Protein AF-A0A3D1TXT6-F1 (afdb_monomer_lite)

Structure (mmCIF, N/CA/C/O backbone):
data_AF-A0A3D1TXT6-F1
#
_entry.id   AF-A0A3D1TXT6-F1
#
loop_
_atom_site.group_PDB
_atom_site.id
_atom_site.type_symbol
_atom_site.label_atom_id
_atom_site.label_alt_id
_atom_site.label_comp_id
_atom_site.label_asym_id
_atom_site.label_entity_id
_atom_site.label_seq_id
_atom_site.pdbx_PDB_ins_code
_atom_site.Cartn_x
_atom_site.Cartn_y
_atom_site.Cartn_z
_atom_site.occupancy
_atom_site.B_iso_or_equiv
_atom_site.auth_seq_id
_atom_site.auth_comp_id
_atom_site.auth_asym_id
_atom_site.auth_atom_id
_atom_site.pdbx_PDB_model_num
ATOM 1 N N . MET A 1 1 ? 30.109 16.547 0.696 1.00 35.62 1 MET A N 1
ATOM 2 C CA . MET A 1 1 ? 30.818 15.419 1.336 1.00 35.62 1 MET A CA 1
ATOM 3 C C . MET A 1 1 ? 31.309 15.893 2.695 1.00 35.62 1 MET A C 1
ATOM 5 O O . MET A 1 1 ? 32.282 16.629 2.757 1.00 35.62 1 MET A O 1
ATOM 9 N N . ILE A 1 2 ? 30.553 15.603 3.755 1.00 31.86 2 ILE A N 1
ATOM 10 C CA . ILE A 1 2 ? 30.860 16.039 5.123 1.00 31.86 2 ILE A CA 1
ATOM 11 C C . ILE A 1 2 ? 30.868 14.785 5.992 1.00 31.86 2 ILE A C 1
ATOM 13 O O . ILE A 1 2 ? 29.854 14.112 6.141 1.00 31.86 2 ILE A O 1
ATOM 17 N N . THR A 1 3 ? 32.049 14.455 6.498 1.00 27.52 3 THR A N 1
ATOM 18 C CA . THR A 1 3 ? 32.336 13.345 7.405 1.00 27.52 3 THR A CA 1
ATOM 19 C C . THR A 1 3 ? 32.230 13.837 8.846 1.00 27.52 3 THR A C 1
ATOM 21 O O . THR A 1 3 ? 32.890 14.816 9.193 1.00 27.52 3 THR A O 1
ATOM 24 N N . PHE A 1 4 ? 31.462 13.153 9.695 1.00 27.84 4 PHE A N 1
ATOM 25 C CA . PHE A 1 4 ? 31.474 13.370 11.144 1.00 27.84 4 PHE A CA 1
ATOM 26 C C . PHE A 1 4 ? 32.056 12.142 11.853 1.00 27.84 4 PHE A C 1
ATOM 28 O O . PHE A 1 4 ? 31.509 11.046 11.759 1.00 27.84 4 PHE A O 1
ATOM 35 N N . SER A 1 5 ? 33.166 12.351 12.565 1.00 30.80 5 SER A N 1
ATOM 36 C CA . SER A 1 5 ? 33.723 11.417 13.552 1.00 30.80 5 SER A CA 1
ATOM 37 C C . SER A 1 5 ? 33.134 11.687 14.946 1.00 30.80 5 SER A C 1
ATOM 39 O O . SER A 1 5 ? 32.857 12.847 15.263 1.00 30.80 5 SER A O 1
ATOM 41 N N . PRO A 1 6 ? 32.996 10.665 15.813 1.00 41.34 6 PRO A N 1
ATOM 42 C CA . PRO A 1 6 ? 32.461 10.809 17.162 1.00 41.34 6 PRO A CA 1
ATOM 43 C C . PRO A 1 6 ? 33.582 10.900 18.208 1.00 41.34 6 PRO A C 1
ATOM 45 O O . PRO A 1 6 ? 34.494 10.085 18.189 1.00 41.34 6 PRO A O 1
ATOM 48 N N . HIS A 1 7 ? 33.486 11.836 19.157 1.00 28.27 7 HIS A N 1
ATOM 49 C CA . HIS A 1 7 ? 33.980 11.687 20.536 1.00 28.27 7 HIS A CA 1
ATOM 50 C C . HIS A 1 7 ? 33.655 12.935 21.364 1.00 28.27 7 HIS A C 1
ATOM 52 O O . HIS A 1 7 ? 34.174 14.015 21.095 1.00 28.27 7 HIS A O 1
ATOM 58 N N . SER A 1 8 ? 32.863 12.773 22.424 1.00 30.52 8 SER A N 1
ATOM 59 C CA . SER A 1 8 ? 33.281 13.168 23.777 1.00 30.52 8 SER A CA 1
ATOM 60 C C . SER A 1 8 ? 32.230 12.772 24.806 1.00 30.52 8 SER A C 1
ATOM 62 O O . SER A 1 8 ? 31.101 13.250 24.826 1.00 30.52 8 SER A O 1
ATOM 64 N N . SER A 1 9 ? 32.670 11.863 25.663 1.00 30.39 9 SER A N 1
ATOM 65 C CA . SER A 1 9 ? 32.138 11.500 26.966 1.00 30.39 9 SER A CA 1
ATOM 66 C C . SER A 1 9 ? 31.950 12.722 27.868 1.00 30.39 9 SER A C 1
ATOM 68 O O . SER A 1 9 ? 32.918 13.424 28.159 1.00 30.39 9 SER A O 1
ATOM 70 N N . LEU A 1 10 ? 30.733 12.920 28.375 1.00 30.03 10 LEU A N 1
ATOM 71 C CA . LEU A 1 10 ? 30.469 13.795 29.514 1.00 30.03 10 LEU A CA 1
ATOM 72 C C . LEU A 1 10 ? 30.150 12.940 30.740 1.00 30.03 10 LEU A C 1
ATOM 74 O O . LEU A 1 10 ? 29.128 12.265 30.831 1.00 30.03 10 LEU A O 1
ATOM 78 N N . SER A 1 11 ? 31.111 12.973 31.656 1.00 30.17 11 SER A N 1
ATOM 79 C CA . SER A 1 11 ? 31.026 12.561 33.048 1.00 30.17 11 SER A CA 1
ATOM 80 C C . SER A 1 11 ? 30.122 13.527 33.816 1.00 30.17 11 SER A C 1
ATOM 82 O O . SER A 1 11 ? 30.394 14.725 33.817 1.00 30.17 11 SER A O 1
ATOM 84 N N . CYS A 1 12 ? 29.141 13.005 34.551 1.00 28.61 12 CYS A N 1
ATOM 85 C CA . CYS A 1 12 ? 28.500 13.704 35.664 1.00 28.61 12 CYS A CA 1
ATOM 86 C C . CYS A 1 12 ? 28.309 12.722 36.825 1.00 28.61 12 CYS A C 1
ATOM 88 O O . CYS A 1 12 ? 27.436 11.857 36.793 1.00 28.61 12 CYS A O 1
ATOM 90 N N . ALA A 1 13 ? 29.156 12.870 37.841 1.00 30.36 13 ALA A N 1
ATOM 91 C CA . ALA A 1 13 ? 28.858 12.454 39.201 1.00 30.36 13 ALA A CA 1
ATOM 92 C C . ALA A 1 13 ? 28.022 13.550 39.893 1.00 30.36 13 ALA A C 1
ATOM 94 O O . ALA A 1 13 ? 28.139 14.725 39.552 1.00 30.36 13 ALA A O 1
ATOM 95 N N . ASP A 1 14 ? 27.236 13.120 40.881 1.00 30.98 14 ASP A N 1
ATOM 96 C CA . ASP A 1 14 ? 26.473 13.898 41.867 1.00 30.98 14 ASP A CA 1
ATOM 97 C C . ASP A 1 14 ? 25.148 14.555 41.440 1.00 30.98 14 ASP A C 1
ATOM 99 O O . ASP A 1 14 ? 25.043 15.759 41.225 1.00 30.98 14 ASP A O 1
ATOM 103 N N . ALA A 1 15 ? 24.070 13.768 41.529 1.00 33.78 15 ALA A N 1
ATOM 104 C CA . ALA A 1 15 ? 22.782 14.256 42.022 1.00 33.78 15 ALA A CA 1
ATOM 105 C C . ALA A 1 15 ? 22.121 13.173 42.894 1.00 33.78 15 ALA A C 1
ATOM 107 O O . ALA A 1 15 ? 21.826 12.064 42.450 1.00 33.78 15 ALA A O 1
ATOM 108 N N . LYS A 1 16 ? 21.950 13.491 44.179 1.00 33.00 16 LYS A N 1
ATOM 109 C CA . LYS A 1 16 ? 21.340 12.638 45.200 1.00 33.00 16 LYS A CA 1
ATOM 110 C C . LYS A 1 16 ? 19.812 12.610 45.044 1.00 33.00 16 LYS A C 1
ATOM 112 O O . LYS A 1 16 ? 19.188 13.659 45.031 1.00 33.00 16 LYS A O 1
ATOM 117 N N . ASN A 1 17 ? 19.260 11.398 45.100 1.00 31.67 17 ASN A N 1
ATOM 118 C CA . ASN A 1 17 ? 18.036 11.031 45.821 1.00 31.67 17 ASN A CA 1
ATOM 119 C C . ASN A 1 17 ? 16.709 11.724 45.440 1.00 31.67 17 ASN A C 1
ATOM 121 O O . ASN A 1 17 ? 16.238 12.575 46.186 1.00 31.67 17 ASN A O 1
ATOM 125 N N . GLU A 1 18 ? 16.016 11.205 44.421 1.00 30.89 18 GLU A N 1
ATOM 126 C CA . GLU A 1 18 ? 14.547 11.150 44.419 1.00 30.89 18 GLU A CA 1
ATOM 127 C C . GLU A 1 18 ? 14.069 9.756 43.992 1.00 30.89 18 GLU A C 1
ATOM 129 O O . GLU A 1 18 ? 14.418 9.214 42.945 1.00 30.89 18 GLU A O 1
ATOM 134 N N . ARG A 1 19 ? 13.311 9.146 44.899 1.00 30.33 19 ARG A N 1
ATOM 135 C CA . ARG A 1 19 ? 12.775 7.792 44.857 1.00 30.33 19 ARG A CA 1
ATOM 136 C C . ARG A 1 19 ? 11.493 7.806 44.015 1.00 30.33 19 ARG A C 1
ATOM 138 O O . ARG A 1 19 ? 10.450 8.187 44.531 1.00 30.33 19 ARG A O 1
ATOM 145 N N . TYR A 1 20 ? 11.559 7.371 42.756 1.00 32.16 20 TYR A N 1
ATOM 146 C CA . TYR A 1 20 ? 10.370 6.959 42.000 1.00 32.16 20 TYR A CA 1
ATOM 147 C C . TYR A 1 20 ? 10.233 5.440 42.062 1.00 32.16 20 TYR A C 1
ATOM 149 O O . TYR A 1 20 ? 10.907 4.690 41.360 1.00 32.16 20 TYR A O 1
ATOM 157 N N . ASP A 1 21 ? 9.358 5.010 42.964 1.00 29.00 21 ASP A N 1
ATOM 158 C CA . ASP A 1 21 ? 8.934 3.631 43.160 1.00 29.00 21 ASP A CA 1
ATOM 159 C C . ASP A 1 21 ? 7.931 3.272 42.048 1.00 29.00 21 ASP A C 1
ATOM 161 O O . ASP A 1 21 ? 6.724 3.477 42.179 1.00 29.00 21 ASP A O 1
ATOM 165 N N . CYS A 1 22 ? 8.428 2.822 40.893 1.00 30.06 22 CYS A N 1
ATOM 166 C CA . CYS A 1 22 ? 7.593 2.157 39.895 1.00 30.06 22 CYS A CA 1
ATOM 167 C C . CYS A 1 22 ? 7.622 0.652 40.177 1.00 30.06 22 CYS A C 1
ATOM 169 O O . CYS A 1 22 ? 8.490 -0.080 39.707 1.00 30.06 22 CYS A O 1
ATOM 171 N N . GLY A 1 23 ? 6.671 0.200 40.997 1.00 28.11 23 GLY A N 1
ATOM 172 C CA . GLY A 1 23 ? 6.451 -1.216 41.267 1.00 28.11 23 GLY A CA 1
ATOM 173 C C . GLY A 1 23 ? 6.195 -1.981 39.968 1.00 28.11 23 GLY A C 1
ATOM 174 O O . GLY A 1 23 ? 5.132 -1.858 39.364 1.00 28.11 23 GLY A O 1
ATOM 175 N N . TYR A 1 24 ? 7.191 -2.752 39.535 1.00 33.72 24 TYR A N 1
ATOM 176 C CA . TYR A 1 24 ? 7.113 -3.658 38.396 1.00 33.72 24 TYR A CA 1
ATOM 177 C C . TYR A 1 24 ? 6.732 -5.044 38.926 1.00 33.72 24 TYR A C 1
ATOM 179 O O . TYR A 1 24 ? 7.573 -5.762 39.469 1.00 33.72 24 TYR A O 1
ATOM 187 N N . ASP A 1 25 ? 5.456 -5.415 38.808 1.00 34.12 25 ASP A N 1
ATOM 188 C CA . ASP A 1 25 ? 5.010 -6.776 39.111 1.00 34.12 25 ASP A CA 1
ATOM 189 C C . ASP A 1 25 ? 5.402 -7.685 37.936 1.00 34.12 25 ASP A C 1
ATOM 191 O O . ASP A 1 25 ? 4.772 -7.709 36.876 1.00 34.12 25 ASP A O 1
ATOM 195 N N . SER A 1 26 ? 6.537 -8.367 38.086 1.00 37.06 26 SER A N 1
ATOM 196 C CA . SER A 1 26 ? 7.103 -9.267 37.080 1.00 37.06 26 SER A CA 1
ATOM 197 C C . SER A 1 26 ? 6.416 -10.634 37.145 1.00 37.06 26 SER A C 1
ATOM 199 O O . SER A 1 26 ? 6.975 -11.641 37.579 1.00 37.06 26 SER A O 1
ATOM 201 N N . GLY A 1 27 ? 5.176 -10.675 36.660 1.00 33.22 27 GLY A N 1
ATOM 202 C CA . GLY A 1 27 ? 4.452 -11.914 36.396 1.00 33.22 27 GLY A CA 1
ATOM 203 C C . GLY A 1 27 ? 5.061 -12.688 35.221 1.00 33.22 27 GLY A C 1
ATOM 204 O O . GLY A 1 27 ? 4.720 -12.442 34.072 1.00 33.22 27 GLY A O 1
ATOM 205 N N . SER A 1 28 ? 5.974 -13.613 35.536 1.00 36.38 28 SER A N 1
ATOM 206 C CA . SER A 1 28 ? 6.395 -14.808 34.777 1.00 36.38 28 SER A CA 1
ATOM 207 C C . SER A 1 28 ? 6.121 -14.811 33.257 1.00 36.38 28 SER A C 1
ATOM 209 O O . SER A 1 28 ? 5.106 -15.323 32.780 1.00 36.38 28 SER A O 1
ATOM 211 N N . ALA A 1 29 ? 7.086 -14.318 32.477 1.00 32.81 29 ALA A N 1
ATOM 212 C CA . ALA A 1 29 ? 7.123 -14.532 31.034 1.00 32.81 29 ALA A CA 1
ATOM 213 C C . ALA A 1 29 ? 7.397 -16.017 30.732 1.00 32.81 29 ALA A C 1
ATOM 215 O O . ALA A 1 29 ? 8.487 -16.534 30.995 1.00 32.81 29 ALA A O 1
ATOM 216 N N . ARG A 1 30 ? 6.409 -16.720 30.167 1.00 41.62 30 ARG A N 1
ATOM 217 C CA . ARG A 1 30 ? 6.633 -18.039 29.565 1.00 41.62 30 ARG A CA 1
ATOM 218 C C . ARG A 1 30 ? 7.435 -17.866 28.274 1.00 41.62 30 ARG A C 1
ATOM 220 O O . ARG A 1 30 ? 7.099 -17.062 27.413 1.00 41.62 30 ARG A O 1
ATOM 227 N N . LYS A 1 31 ? 8.508 -18.645 28.166 1.00 37.91 31 LYS A N 1
ATOM 228 C CA . LYS A 1 31 ? 9.400 -18.763 27.008 1.00 37.91 31 LYS A CA 1
ATOM 229 C C . LYS A 1 31 ? 8.609 -19.306 25.810 1.00 37.91 31 LYS A C 1
ATOM 231 O O . LYS A 1 31 ? 8.324 -20.499 25.791 1.00 37.91 31 LYS A O 1
ATOM 236 N N . GLY A 1 32 ? 8.242 -18.458 24.847 1.00 41.22 32 GLY A N 1
ATOM 237 C CA . GLY A 1 32 ? 7.559 -18.930 23.635 1.00 41.22 32 GLY A CA 1
ATOM 238 C C . GLY A 1 32 ? 7.029 -17.884 22.656 1.00 41.22 32 GLY A C 1
ATOM 239 O O . GLY A 1 32 ? 7.134 -18.121 21.461 1.00 41.22 32 GLY A O 1
ATOM 240 N N . ASP A 1 33 ? 6.546 -16.724 23.106 1.00 35.81 33 ASP A N 1
ATOM 241 C CA . ASP A 1 33 ? 5.811 -15.816 22.213 1.00 35.81 33 ASP A CA 1
ATOM 242 C C . ASP A 1 33 ? 6.580 -14.519 21.972 1.00 35.81 33 ASP A C 1
ATOM 244 O O . ASP A 1 33 ? 6.414 -13.530 22.680 1.00 35.81 33 ASP A O 1
ATOM 248 N N . ASN A 1 34 ? 7.428 -14.520 20.945 1.00 38.56 34 ASN A N 1
ATOM 249 C CA . ASN A 1 34 ? 7.971 -13.288 20.375 1.00 38.56 34 ASN A CA 1
ATOM 250 C C . ASN A 1 34 ? 7.127 -12.900 19.153 1.00 38.56 34 ASN A C 1
ATOM 252 O O . ASN A 1 34 ? 7.606 -12.844 18.023 1.00 38.56 34 ASN A O 1
ATOM 256 N N . ILE A 1 35 ? 5.828 -12.698 19.376 1.00 42.72 35 ILE A N 1
ATOM 257 C CA . ILE A 1 35 ? 4.986 -11.975 18.425 1.00 42.72 35 ILE A CA 1
ATOM 258 C C . ILE A 1 35 ? 5.226 -10.508 18.746 1.00 42.72 35 ILE A C 1
ATOM 260 O O . ILE A 1 35 ? 4.986 -10.099 19.881 1.00 42.72 35 ILE A O 1
ATOM 264 N N . MET A 1 36 ? 5.735 -9.746 17.774 1.00 34.25 36 MET A N 1
ATOM 265 C CA . MET A 1 36 ? 5.841 -8.288 17.841 1.00 34.25 36 MET A CA 1
ATOM 266 C C . MET A 1 36 ? 4.518 -7.733 18.365 1.00 34.25 36 MET A C 1
ATOM 268 O O . MET A 1 36 ? 3.528 -7.655 17.635 1.00 34.25 36 MET A O 1
ATOM 272 N N . ALA A 1 37 ? 4.471 -7.431 19.661 1.00 36.50 37 ALA A N 1
ATOM 273 C CA . ALA A 1 37 ? 3.278 -6.906 20.279 1.00 36.50 37 ALA A CA 1
ATOM 274 C C . ALA A 1 37 ? 3.050 -5.546 19.630 1.00 36.50 37 ALA A C 1
ATOM 276 O O . ALA A 1 37 ? 3.839 -4.623 19.821 1.00 36.50 37 ALA A O 1
ATOM 277 N N . VAL A 1 38 ? 1.990 -5.428 18.831 1.00 42.97 38 VAL A N 1
ATOM 278 C CA . VAL A 1 38 ? 1.476 -4.124 18.431 1.00 42.97 38 VAL A CA 1
ATOM 279 C C . VAL A 1 38 ? 1.123 -3.422 19.737 1.00 42.97 38 VAL A C 1
ATOM 281 O O . VAL A 1 38 ? 0.112 -3.737 20.379 1.00 42.97 38 VAL A O 1
ATOM 284 N N . THR A 1 39 ? 2.008 -2.531 20.180 1.00 38.78 39 THR A N 1
ATOM 285 C CA . THR A 1 39 ? 1.852 -1.750 21.404 1.00 38.78 39 THR A CA 1
ATOM 286 C C . THR A 1 39 ? 0.767 -0.710 21.158 1.00 38.78 39 THR A C 1
ATOM 288 O O . THR A 1 39 ? 1.027 0.476 20.976 1.00 38.78 39 THR A O 1
ATOM 291 N N . THR A 1 40 ? -0.490 -1.147 21.099 1.00 46.88 40 THR A N 1
ATOM 292 C CA . THR A 1 40 ? -1.620 -0.232 21.199 1.00 46.88 40 THR A CA 1
ATOM 293 C C . THR A 1 40 ? -1.567 0.358 22.600 1.00 46.88 40 THR A C 1
ATOM 295 O O . THR A 1 40 ? -1.536 -0.395 23.578 1.00 46.88 40 THR A O 1
ATOM 298 N N . ARG A 1 41 ? -1.534 1.690 22.686 1.00 47.59 41 ARG A N 1
ATOM 299 C CA . ARG A 1 41 ? -1.719 2.489 23.907 1.00 47.59 41 ARG A CA 1
ATOM 300 C C . ARG A 1 41 ? -2.656 1.751 24.872 1.00 47.59 41 ARG A C 1
ATOM 302 O O . ARG A 1 41 ? -3.742 1.395 24.433 1.00 47.59 41 ARG A O 1
ATOM 309 N N . SER A 1 42 ? -2.211 1.472 26.105 1.00 52.75 42 SER A N 1
ATOM 310 C CA . SER A 1 42 ? -2.889 0.629 27.109 1.00 52.75 42 SER A CA 1
ATOM 311 C C . SER A 1 42 ? -4.398 0.885 27.202 1.00 52.75 42 SER A C 1
ATOM 313 O O . SER A 1 42 ? -4.850 1.709 27.993 1.00 52.75 42 SER A O 1
ATOM 315 N N . GLY A 1 43 ? -5.159 0.183 26.365 1.00 66.06 43 GLY A N 1
ATOM 316 C CA . GLY A 1 43 ? -6.612 0.219 26.312 1.00 66.06 43 GLY A CA 1
ATOM 317 C C . GLY A 1 43 ? -7.194 -0.820 27.254 1.00 66.06 43 GLY A C 1
ATOM 318 O O . GLY A 1 43 ? -6.569 -1.845 27.559 1.00 66.06 43 GLY A O 1
ATOM 319 N N . ARG A 1 44 ? -8.401 -0.555 27.741 1.00 85.31 44 ARG A N 1
ATOM 320 C CA . ARG A 1 44 ? -9.122 -1.494 28.596 1.00 85.31 44 ARG A CA 1
ATOM 321 C C . ARG A 1 44 ? -9.410 -2.762 27.790 1.00 85.31 44 ARG A C 1
ATOM 323 O O . ARG A 1 44 ? -9.849 -2.699 26.649 1.00 85.31 44 ARG A O 1
ATOM 330 N N . THR A 1 45 ? -9.201 -3.933 28.389 1.00 91.50 45 THR A N 1
ATOM 331 C CA . THR A 1 45 ? -9.682 -5.189 27.796 1.00 91.50 45 THR A CA 1
ATOM 332 C C . THR A 1 45 ? -11.070 -5.495 28.344 1.00 91.50 45 THR A C 1
ATOM 334 O O . THR A 1 45 ? -11.234 -5.676 29.551 1.00 91.50 45 THR A O 1
ATOM 337 N N . TYR A 1 46 ? -12.066 -5.517 27.463 1.00 92.94 46 TYR A N 1
ATOM 338 C CA . TYR A 1 46 ? -13.458 -5.817 27.791 1.00 92.94 46 TYR A CA 1
ATOM 339 C C . TYR A 1 46 ? -13.685 -7.327 27.818 1.00 92.94 46 TYR A C 1
ATOM 341 O O . TYR A 1 46 ? -12.988 -8.085 27.144 1.00 92.94 46 TYR A O 1
ATOM 349 N N . GLN A 1 47 ? -14.689 -7.757 28.573 1.00 93.50 47 GLN A N 1
ATOM 350 C CA . GLN A 1 47 ? -15.214 -9.122 28.550 1.00 93.50 47 GLN A CA 1
ATOM 351 C C . GLN A 1 47 ? -16.539 -9.169 27.771 1.00 93.50 47 GLN A C 1
ATOM 353 O O . GLN A 1 47 ? -17.242 -8.157 27.719 1.00 93.50 47 GLN A O 1
ATOM 358 N N . PRO A 1 48 ? -16.959 -10.322 27.213 1.00 93.00 48 PRO A N 1
ATOM 359 C CA . PRO A 1 48 ? -18.266 -10.461 26.563 1.00 93.00 48 PRO A CA 1
ATOM 360 C C . PRO A 1 48 ? -19.432 -9.994 27.442 1.00 93.00 48 PRO A C 1
ATOM 362 O O . PRO A 1 48 ? -20.375 -9.368 26.963 1.00 93.00 48 PRO A O 1
ATOM 365 N N . THR A 1 49 ? -19.337 -10.222 28.754 1.00 92.81 49 THR A N 1
ATOM 366 C CA . THR A 1 49 ? -20.324 -9.757 29.735 1.00 92.81 49 THR A CA 1
ATOM 367 C C . THR A 1 49 ? -20.389 -8.232 29.836 1.00 92.81 49 THR A C 1
ATOM 369 O O . THR A 1 49 ? -21.477 -7.692 30.029 1.00 92.81 49 THR A O 1
ATOM 372 N N . ASP A 1 50 ? -19.286 -7.505 29.621 1.00 92.12 50 ASP A N 1
ATOM 373 C CA . ASP A 1 50 ? -19.281 -6.037 29.630 1.00 92.12 50 ASP A CA 1
ATOM 374 C C . ASP A 1 50 ? -20.133 -5.454 28.489 1.00 92.12 50 ASP A C 1
ATOM 376 O O . ASP A 1 50 ? -20.754 -4.401 28.671 1.00 92.12 50 ASP A O 1
ATOM 380 N N . LEU A 1 51 ? -20.247 -6.161 27.355 1.00 92.38 51 LEU A N 1
ATOM 381 C CA . LEU A 1 51 ? -21.062 -5.750 26.202 1.00 92.38 51 LEU A CA 1
ATOM 382 C C . LEU A 1 51 ? -22.575 -5.808 26.469 1.00 92.38 51 LEU A C 1
ATOM 384 O O . LEU A 1 51 ? -23.357 -5.240 25.708 1.00 92.38 51 LEU A O 1
ATOM 388 N N . THR A 1 52 ? -22.998 -6.453 27.559 1.00 93.94 52 THR A N 1
ATOM 389 C CA . THR A 1 52 ? -24.404 -6.475 28.003 1.00 93.94 52 THR A CA 1
ATOM 390 C C . THR A 1 52 ? -24.760 -5.297 28.917 1.00 93.94 52 THR A C 1
ATOM 392 O O . THR A 1 52 ? -25.927 -5.082 29.235 1.00 93.94 52 THR A O 1
ATOM 395 N N . THR A 1 53 ? -23.763 -4.509 29.326 1.00 92.88 53 THR A N 1
ATOM 396 C CA . THR A 1 53 ? -23.904 -3.418 30.300 1.00 92.88 53 THR A CA 1
ATOM 397 C C . THR A 1 53 ? -23.723 -2.042 29.650 1.00 92.88 53 THR A C 1
ATOM 399 O O . THR A 1 53 ? -23.517 -1.917 28.441 1.00 92.88 53 THR A O 1
ATOM 402 N N . ALA A 1 54 ? -23.736 -0.978 30.461 1.00 89.25 54 ALA A N 1
ATOM 403 C CA . ALA A 1 54 ? -23.417 0.378 30.012 1.00 89.25 54 ALA A CA 1
ATOM 404 C C . ALA A 1 54 ? -22.023 0.493 29.356 1.00 89.25 54 ALA A C 1
ATOM 406 O O . ALA A 1 54 ? -21.851 1.306 28.448 1.00 89.25 54 ALA A O 1
ATOM 407 N N . LYS A 1 55 ? -21.067 -0.374 29.733 1.00 92.00 55 LYS A N 1
ATOM 408 C CA . LYS A 1 55 ? -19.698 -0.408 29.179 1.00 92.00 55 LYS A CA 1
ATOM 409 C C . LYS A 1 55 ? -19.644 -0.743 27.687 1.00 92.00 55 LYS A C 1
ATOM 411 O O . LYS A 1 55 ? -18.630 -0.492 27.044 1.00 92.00 55 LYS A O 1
ATOM 416 N N . ARG A 1 56 ? -20.734 -1.263 27.109 1.00 94.75 56 ARG A N 1
ATOM 417 C CA . ARG A 1 56 ? -20.875 -1.425 25.656 1.00 94.75 56 ARG A CA 1
ATOM 418 C C . ARG A 1 56 ? -20.630 -0.112 24.909 1.00 94.75 56 ARG A C 1
ATOM 420 O O . ARG A 1 56 ? -20.058 -0.133 23.826 1.00 94.75 56 ARG A O 1
ATOM 427 N N . ARG A 1 57 ? -21.081 1.024 25.460 1.00 93.75 57 ARG A N 1
ATOM 428 C CA . ARG A 1 57 ? -20.857 2.337 24.836 1.00 93.75 57 ARG A CA 1
ATOM 429 C C . ARG A 1 57 ? -19.376 2.695 24.811 1.00 93.75 57 ARG A C 1
ATOM 431 O O . ARG A 1 57 ? -18.904 3.134 23.771 1.00 93.75 57 ARG A O 1
ATOM 438 N N . ASP A 1 58 ? -18.673 2.450 25.912 1.00 92.50 58 ASP A N 1
ATOM 439 C CA . ASP A 1 58 ? -17.238 2.717 26.025 1.00 92.50 58 ASP A CA 1
ATOM 440 C C . ASP A 1 58 ? -16.449 1.874 25.013 1.00 92.50 58 ASP A C 1
ATOM 442 O O . ASP A 1 58 ? -15.614 2.409 24.295 1.00 92.50 58 ASP A O 1
ATOM 446 N N . PHE A 1 59 ? -16.798 0.588 24.867 1.00 93.31 59 PHE A N 1
ATOM 447 C CA . PHE A 1 59 ? -16.200 -0.299 23.862 1.00 93.31 59 PHE A CA 1
ATOM 448 C C . PHE A 1 59 ? -16.372 0.232 22.432 1.00 93.31 59 PHE A C 1
ATOM 450 O O . PHE A 1 59 ? -15.415 0.252 21.661 1.00 93.31 59 PHE A O 1
ATOM 457 N N . ILE A 1 60 ? -17.583 0.671 22.070 1.00 93.62 60 ILE A N 1
ATOM 458 C CA . ILE A 1 60 ? -17.861 1.211 20.731 1.00 93.62 60 ILE A CA 1
ATOM 459 C C . ILE A 1 60 ? -17.090 2.515 20.500 1.00 93.62 60 ILE A C 1
ATOM 461 O O . ILE A 1 60 ? -16.560 2.719 19.411 1.00 93.62 60 ILE A O 1
ATOM 465 N N . GLU A 1 61 ? -17.026 3.395 21.497 1.00 92.75 61 GLU A N 1
ATOM 466 C CA . GLU A 1 61 ? -16.309 4.667 21.377 1.00 92.75 61 GLU A CA 1
ATOM 467 C C . GLU A 1 61 ? -14.795 4.451 21.247 1.00 92.75 61 GLU A C 1
ATOM 469 O O . GLU A 1 61 ? -14.150 5.034 20.377 1.00 92.75 61 GLU A O 1
ATOM 474 N N . GLU A 1 62 ? -14.235 3.533 22.034 1.00 92.44 62 GLU A N 1
ATOM 475 C CA . GLU A 1 62 ? -12.827 3.145 21.947 1.00 92.44 62 GLU A CA 1
ATOM 476 C C . GLU A 1 62 ? -12.500 2.510 20.583 1.00 92.44 62 GLU A C 1
ATOM 478 O O . GLU A 1 62 ? -11.503 2.872 19.953 1.00 92.44 62 GLU A O 1
ATOM 483 N N . ALA A 1 63 ? -13.385 1.650 20.064 1.00 92.75 63 ALA A N 1
ATOM 484 C CA . ALA A 1 63 ? -13.250 1.060 18.732 1.00 92.75 63 ALA A CA 1
ATOM 485 C C . ALA A 1 63 ? -13.367 2.096 17.602 1.00 92.75 63 ALA A C 1
ATOM 487 O O . ALA A 1 63 ? -12.786 1.901 16.544 1.00 92.75 63 ALA A O 1
ATOM 488 N N . ARG A 1 64 ? -14.103 3.199 17.794 1.00 91.62 64 ARG A N 1
ATOM 489 C CA . ARG A 1 64 ? -14.228 4.274 16.790 1.00 91.62 64 ARG A CA 1
ATOM 490 C C . ARG A 1 64 ? -12.985 5.148 16.693 1.00 91.62 64 ARG A C 1
ATOM 492 O O . ARG A 1 64 ? -12.663 5.626 15.607 1.00 91.62 64 ARG A O 1
ATOM 499 N N . VAL A 1 65 ? -12.322 5.389 17.820 1.00 88.75 65 VAL A N 1
ATOM 500 C CA . VAL A 1 65 ? -11.134 6.253 17.886 1.00 88.75 65 VAL A CA 1
ATOM 501 C C . VAL A 1 65 ? -9.858 5.481 17.549 1.00 88.75 65 VAL A C 1
ATOM 503 O O . VAL A 1 65 ? -8.892 6.070 17.068 1.00 88.75 65 VAL A O 1
ATOM 506 N N . GLY A 1 66 ? -9.839 4.166 17.768 1.00 86.94 66 GLY A N 1
ATOM 507 C CA . GLY A 1 66 ? -8.680 3.356 17.426 1.00 86.94 66 GLY A CA 1
ATOM 508 C C . GLY A 1 66 ? -8.935 1.868 17.557 1.00 86.94 66 GLY A C 1
ATOM 509 O O . GLY A 1 66 ? -9.312 1.217 16.594 1.00 86.94 66 GLY A O 1
ATOM 510 N N . VAL A 1 67 ? -8.634 1.302 18.722 1.00 90.88 67 VAL A N 1
ATOM 511 C CA . VAL A 1 67 ? -8.641 -0.148 18.909 1.00 90.88 67 VAL A CA 1
ATOM 512 C C . VAL A 1 67 ? -9.261 -0.482 20.254 1.00 90.88 67 VAL A C 1
ATOM 514 O O . VAL A 1 67 ? -8.721 -0.091 21.284 1.00 90.88 67 VAL A O 1
ATOM 517 N N . ALA A 1 68 ? -10.336 -1.266 20.242 1.00 94.00 68 ALA A N 1
ATOM 518 C CA . ALA A 1 68 ? -10.902 -1.883 21.433 1.00 94.00 68 ALA A CA 1
ATOM 519 C C . ALA A 1 68 ? -10.627 -3.390 21.433 1.00 94.00 68 ALA A C 1
ATOM 521 O O . ALA A 1 68 ? -10.659 -4.052 20.393 1.00 94.00 68 ALA A O 1
ATOM 522 N N . ARG A 1 69 ? -10.364 -3.947 22.616 1.00 94.44 69 ARG A N 1
ATOM 523 C CA . ARG A 1 69 ? -10.028 -5.365 22.791 1.00 94.44 69 ARG A CA 1
ATOM 524 C C . ARG A 1 69 ? -11.109 -6.067 23.596 1.00 94.44 69 ARG A C 1
ATOM 526 O O . ARG A 1 69 ? -11.465 -5.610 24.680 1.00 94.44 69 ARG A O 1
ATOM 533 N N . LEU A 1 70 ? -11.589 -7.194 23.091 1.00 94.38 70 LEU A N 1
ATOM 534 C CA . LEU A 1 70 ? -12.541 -8.068 23.765 1.00 94.38 70 LEU A CA 1
ATOM 535 C C . LEU A 1 70 ? -11.861 -9.409 24.023 1.00 94.38 70 LEU A C 1
ATOM 537 O O . LEU A 1 70 ? -11.505 -10.099 23.076 1.00 94.38 70 LEU A O 1
ATOM 541 N N . ARG A 1 71 ? -11.688 -9.797 25.283 1.00 94.88 71 ARG A N 1
ATOM 542 C CA . ARG A 1 71 ? -11.127 -11.103 25.635 1.00 94.88 71 ARG A CA 1
ATOM 543 C C . ARG A 1 71 ? -12.231 -12.025 26.121 1.00 94.88 71 ARG A C 1
ATOM 545 O O . ARG A 1 71 ? -12.942 -11.661 27.049 1.00 94.88 71 ARG A O 1
ATOM 552 N N . ASN A 1 72 ? -12.369 -13.194 25.505 1.00 88.81 72 ASN A N 1
ATOM 553 C CA . ASN A 1 72 ? -13.322 -14.215 25.926 1.00 88.81 72 ASN A CA 1
ATOM 554 C C . ASN A 1 72 ? -12.819 -14.979 27.172 1.00 88.81 72 ASN A C 1
ATOM 556 O O . ASN A 1 72 ? -11.628 -14.948 27.495 1.00 88.81 72 ASN A O 1
ATOM 560 N N . SER A 1 73 ? -13.717 -15.704 27.848 1.00 86.19 73 SER A N 1
ATOM 561 C CA . SER A 1 73 ? -13.410 -16.590 28.981 1.00 86.19 73 SER A CA 1
ATOM 562 C C . SER A 1 73 ? -12.358 -17.645 28.648 1.00 86.19 73 SER A C 1
ATOM 564 O O . SER A 1 73 ? -11.558 -18.002 29.509 1.00 86.19 73 SER A O 1
ATOM 566 N N . ASP A 1 74 ? -12.316 -18.086 27.391 1.00 89.00 74 ASP A N 1
ATOM 567 C CA . ASP A 1 74 ? -11.365 -19.092 26.903 1.00 89.00 74 ASP A CA 1
ATOM 568 C C . ASP A 1 74 ? -9.962 -18.508 26.653 1.00 89.00 74 ASP A C 1
ATOM 570 O O . ASP A 1 74 ? -9.032 -19.208 26.262 1.00 89.00 74 ASP A O 1
ATOM 574 N N . GLY A 1 75 ? -9.788 -17.205 26.895 1.00 86.62 75 GLY A N 1
ATOM 575 C CA . GLY A 1 75 ? -8.517 -16.500 26.793 1.00 86.62 75 GLY A CA 1
ATOM 576 C C . GLY A 1 75 ? -8.239 -15.870 25.427 1.00 86.62 75 GLY A C 1
ATOM 577 O O . GLY A 1 75 ? -7.348 -15.020 25.364 1.00 86.62 75 GLY A O 1
ATOM 578 N N . GLU A 1 76 ? -9.007 -16.217 24.390 1.00 92.81 76 GLU A N 1
ATOM 579 C CA . GLU A 1 76 ? -8.943 -15.618 23.049 1.00 92.81 76 GLU A CA 1
ATOM 580 C C . GLU A 1 76 ? -9.270 -14.118 23.080 1.00 92.81 76 GLU A C 1
ATOM 582 O O . GLU A 1 76 ? -10.144 -13.683 23.831 1.00 92.81 76 GLU A O 1
ATOM 587 N N . THR A 1 77 ? -8.569 -13.319 22.269 1.00 92.69 77 THR A N 1
ATOM 588 C CA . THR A 1 77 ? -8.785 -11.869 22.170 1.00 92.69 77 THR A CA 1
ATOM 589 C C . THR A 1 77 ? -9.220 -11.482 20.763 1.00 92.69 77 THR A C 1
ATOM 591 O O . THR A 1 77 ? -8.482 -11.681 19.804 1.00 92.69 77 THR A O 1
ATOM 594 N N . LEU A 1 78 ? -10.393 -10.865 20.667 1.00 92.56 78 LEU A N 1
ATOM 595 C CA . LEU A 1 78 ? -10.896 -10.200 19.476 1.00 92.56 78 LEU A CA 1
ATOM 596 C C . LEU A 1 78 ? -10.572 -8.707 19.536 1.00 92.56 78 LEU A C 1
ATOM 598 O O . LEU A 1 78 ? -10.533 -8.094 20.608 1.00 92.56 78 LEU A O 1
ATOM 602 N N . VAL A 1 79 ? -10.363 -8.115 18.366 1.00 92.69 79 VAL A N 1
ATOM 603 C CA . VAL A 1 79 ? -10.031 -6.700 18.216 1.00 92.69 79 VAL A CA 1
ATOM 604 C C . VAL A 1 79 ? -11.094 -6.028 17.357 1.00 92.69 79 VAL A C 1
ATOM 606 O O . VAL A 1 79 ? -11.421 -6.521 16.281 1.00 92.69 79 VAL A O 1
ATOM 609 N N . ALA A 1 80 ? -11.624 -4.905 17.834 1.00 93.62 80 ALA A N 1
ATOM 610 C CA . ALA A 1 80 ? -12.506 -4.032 17.074 1.00 93.62 80 ALA A CA 1
ATOM 611 C C . ALA A 1 80 ? -11.787 -2.714 16.775 1.00 93.62 80 ALA A C 1
ATOM 613 O O . ALA A 1 80 ? -11.189 -2.109 17.665 1.00 93.62 80 ALA A O 1
ATOM 614 N N . LEU A 1 81 ? -11.854 -2.284 15.521 1.00 94.38 81 LEU A N 1
ATOM 615 C CA . LEU A 1 81 ? -11.241 -1.068 14.996 1.00 94.38 81 LEU A CA 1
ATOM 616 C C . LEU A 1 81 ? -12.101 -0.520 13.847 1.00 94.38 81 LEU A C 1
ATOM 618 O O . LEU A 1 81 ? -12.954 -1.257 13.338 1.00 94.38 81 LEU A O 1
ATOM 622 N N . PRO A 1 82 ? -11.906 0.737 13.412 1.00 94.06 82 PRO A N 1
ATOM 623 C CA . PRO A 1 82 ? -12.599 1.268 12.251 1.00 94.06 82 PRO A CA 1
ATOM 624 C C . PRO A 1 82 ? -12.264 0.448 11.005 1.00 94.06 82 PRO A C 1
ATOM 626 O O . PRO A 1 82 ? -11.105 0.116 10.767 1.00 94.06 82 PRO A O 1
ATOM 629 N N . GLU A 1 83 ? -13.266 0.174 10.172 1.00 94.00 83 GLU A N 1
ATOM 630 C CA . GLU A 1 83 ? -13.084 -0.585 8.927 1.00 94.00 83 GLU A CA 1
ATOM 631 C C . GLU A 1 83 ? -12.021 0.042 8.016 1.00 94.00 83 GLU A C 1
ATOM 633 O O . GLU A 1 83 ? -11.179 -0.666 7.477 1.00 94.00 83 GLU A O 1
ATOM 638 N N . ARG A 1 84 ? -11.991 1.379 7.922 1.00 91.69 84 ARG A N 1
ATOM 639 C CA . ARG A 1 84 ? -10.968 2.107 7.153 1.00 91.69 84 ARG A CA 1
ATOM 640 C C . ARG A 1 84 ? -9.539 1.761 7.596 1.00 91.69 84 ARG A C 1
ATOM 642 O O . ARG A 1 84 ? -8.658 1.643 6.757 1.00 91.69 84 ARG A O 1
ATOM 649 N N . ASP A 1 85 ? -9.320 1.584 8.902 1.00 91.50 85 ASP A N 1
ATOM 650 C CA . ASP A 1 85 ? -8.001 1.301 9.466 1.00 91.50 85 ASP A CA 1
ATOM 651 C C . ASP A 1 85 ? -7.612 -0.155 9.158 1.00 91.50 85 ASP A C 1
ATOM 653 O O . ASP A 1 85 ? -6.453 -0.437 8.870 1.00 91.50 85 ASP A O 1
ATOM 657 N N . LEU A 1 86 ? -8.582 -1.080 9.177 1.00 93.06 86 LEU A N 1
ATOM 658 C CA . LEU A 1 86 ? -8.369 -2.463 8.748 1.00 93.06 86 LEU A CA 1
ATOM 659 C C . LEU A 1 86 ? -8.029 -2.540 7.254 1.00 93.06 86 LEU A C 1
ATOM 661 O O . LEU A 1 86 ? -7.064 -3.210 6.895 1.00 93.06 86 LEU A O 1
ATOM 665 N N . ASN A 1 87 ? -8.782 -1.843 6.401 1.00 93.75 87 ASN A N 1
ATOM 666 C CA . ASN A 1 87 ? -8.538 -1.829 4.958 1.00 93.75 87 ASN A CA 1
ATOM 667 C C . ASN A 1 87 ? -7.154 -1.257 4.643 1.00 93.75 87 ASN A C 1
ATOM 669 O O . ASN A 1 87 ? -6.387 -1.902 3.935 1.00 93.75 87 ASN A O 1
ATOM 673 N N . ALA A 1 88 ? -6.776 -0.143 5.280 1.00 92.31 88 ALA A N 1
ATOM 674 C CA . ALA A 1 88 ? -5.442 0.428 5.127 1.00 92.31 88 ALA A CA 1
ATOM 675 C C . ALA A 1 88 ? -4.327 -0.550 5.537 1.00 92.31 88 ALA A C 1
ATOM 677 O O . ALA A 1 88 ? -3.287 -0.590 4.891 1.00 92.31 88 ALA A O 1
ATOM 678 N N . LEU A 1 89 ? -4.519 -1.366 6.584 1.00 93.06 89 LEU A N 1
ATOM 679 C CA . LEU A 1 89 ? -3.545 -2.397 6.971 1.00 93.06 89 LEU A CA 1
ATOM 680 C C . LEU A 1 89 ? -3.443 -3.529 5.939 1.00 93.06 89 LEU A C 1
ATOM 682 O O . LEU A 1 89 ? -2.348 -4.041 5.703 1.00 93.06 89 LEU A O 1
ATOM 686 N N . VAL A 1 90 ? -4.570 -3.935 5.351 1.00 95.56 90 VAL A N 1
ATOM 687 C CA . VAL A 1 90 ? -4.611 -4.965 4.302 1.00 95.56 90 VAL A CA 1
ATOM 688 C C . VAL A 1 90 ? -3.920 -4.464 3.034 1.00 95.56 90 VAL A C 1
ATOM 690 O O . VAL A 1 90 ? -3.064 -5.164 2.504 1.00 95.56 90 VAL A O 1
ATOM 693 N N . GLU A 1 91 ? -4.223 -3.245 2.599 1.00 96.00 91 GLU A N 1
ATOM 694 C CA . GLU A 1 91 ? -3.602 -2.624 1.425 1.00 96.00 91 GLU A CA 1
ATOM 695 C C . GLU A 1 91 ? -2.104 -2.372 1.657 1.00 96.00 91 GLU A C 1
ATOM 697 O O . GLU A 1 91 ? -1.269 -2.707 0.818 1.00 96.00 91 GLU A O 1
ATOM 702 N N . LEU A 1 92 ? -1.723 -1.874 2.840 1.00 96.44 92 LEU A N 1
ATOM 703 C CA . LEU A 1 92 ? -0.319 -1.647 3.194 1.00 96.44 92 LEU A CA 1
ATOM 704 C C . LEU A 1 92 ? 0.506 -2.940 3.155 1.00 96.44 92 LEU A C 1
ATOM 706 O O . LEU A 1 92 ? 1.665 -2.912 2.743 1.00 96.44 92 LEU A O 1
ATOM 710 N N . ARG A 1 93 ? -0.077 -4.080 3.558 1.00 97.06 93 ARG A N 1
ATOM 711 C CA . ARG A 1 93 ? 0.566 -5.397 3.420 1.00 97.06 93 ARG A CA 1
ATOM 712 C C . ARG A 1 93 ? 0.878 -5.698 1.956 1.00 97.06 93 ARG A C 1
ATOM 714 O O . ARG A 1 93 ? 1.985 -6.149 1.669 1.00 97.06 93 ARG A O 1
ATOM 721 N N . ASP A 1 94 ? -0.069 -5.465 1.056 1.00 97.25 94 ASP A N 1
ATOM 722 C CA . ASP A 1 94 ? 0.092 -5.790 -0.364 1.00 97.25 94 ASP A CA 1
ATOM 723 C C . ASP A 1 94 ? 1.180 -4.913 -0.997 1.00 97.25 94 ASP A C 1
ATOM 725 O O . ASP A 1 94 ? 2.107 -5.426 -1.627 1.00 97.25 94 ASP A O 1
ATOM 729 N N . HIS A 1 95 ? 1.191 -3.615 -0.686 1.00 98.06 95 HIS A N 1
ATOM 730 C CA . HIS A 1 95 ? 2.278 -2.732 -1.108 1.00 98.06 95 HIS A CA 1
ATOM 731 C C . HIS A 1 95 ? 3.635 -3.104 -0.503 1.00 98.06 95 HIS A C 1
ATOM 733 O O . HIS A 1 95 ? 4.653 -3.000 -1.185 1.00 98.06 95 HIS A O 1
ATOM 739 N N . ALA A 1 96 ? 3.685 -3.561 0.751 1.00 97.56 96 ALA A N 1
ATOM 740 C CA . ALA A 1 96 ? 4.931 -4.021 1.357 1.00 97.56 96 ALA A CA 1
ATOM 741 C C . ALA A 1 96 ? 5.482 -5.269 0.642 1.00 97.56 96 ALA A C 1
ATOM 743 O O . ALA A 1 96 ? 6.687 -5.364 0.415 1.00 97.56 96 ALA A O 1
ATOM 744 N N . LEU A 1 97 ? 4.620 -6.207 0.235 1.00 97.75 97 LEU A N 1
ATOM 745 C CA . LEU A 1 97 ? 5.020 -7.373 -0.563 1.00 97.75 97 LEU A CA 1
ATOM 746 C C . LEU A 1 97 ? 5.497 -6.974 -1.968 1.00 97.75 97 LEU A C 1
ATOM 748 O O . LEU A 1 97 ? 6.499 -7.508 -2.456 1.00 97.75 97 LEU A O 1
ATOM 752 N N . ALA A 1 98 ? 4.824 -6.010 -2.598 1.00 98.00 98 ALA A N 1
ATOM 753 C CA . ALA A 1 98 ? 5.254 -5.444 -3.873 1.00 98.00 98 ALA A CA 1
ATOM 754 C C . ALA A 1 98 ? 6.637 -4.780 -3.748 1.00 98.00 98 ALA A C 1
ATOM 756 O O . ALA A 1 98 ? 7.527 -5.046 -4.556 1.00 98.00 98 ALA A O 1
ATOM 757 N N . PHE A 1 99 ? 6.863 -4.006 -2.683 1.00 98.19 99 PHE A N 1
ATOM 758 C CA . PHE A 1 99 ? 8.156 -3.386 -2.399 1.00 98.19 99 PHE A CA 1
ATOM 759 C C . PHE A 1 99 ? 9.261 -4.425 -2.177 1.00 98.19 99 PHE A C 1
ATOM 761 O O . PHE A 1 99 ? 10.334 -4.307 -2.754 1.00 98.19 99 PHE A O 1
ATOM 768 N N . LEU A 1 100 ? 9.001 -5.504 -1.432 1.00 97.75 100 LEU A N 1
ATOM 769 C CA . LEU A 1 100 ? 9.971 -6.599 -1.279 1.00 97.75 100 LEU A CA 1
ATOM 770 C C . LEU A 1 100 ? 10.312 -7.282 -2.614 1.00 97.75 100 LEU A C 1
ATOM 772 O O . LEU A 1 100 ? 11.447 -7.720 -2.810 1.00 97.75 100 LEU A O 1
ATOM 776 N N . SER A 1 101 ? 9.354 -7.358 -3.539 1.00 97.56 101 SER A N 1
ATOM 777 C CA . SER A 1 101 ? 9.598 -7.869 -4.894 1.00 97.56 101 SER A CA 1
ATOM 778 C C . SER A 1 101 ? 10.502 -6.917 -5.685 1.00 97.56 101 SER A C 1
ATOM 780 O O . SER A 1 101 ? 11.472 -7.363 -6.296 1.00 97.56 101 SER A O 1
ATOM 782 N N . LEU A 1 102 ? 10.261 -5.603 -5.597 1.00 97.81 102 LEU A N 1
ATOM 783 C CA . LEU A 1 102 ? 11.143 -4.580 -6.167 1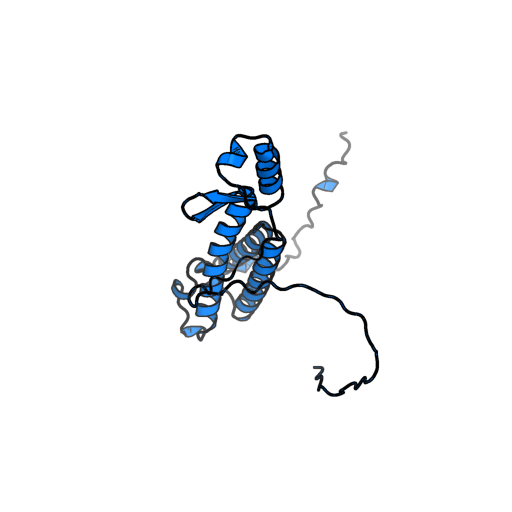.00 97.81 102 LEU A CA 1
ATOM 784 C C . LEU A 1 102 ? 12.571 -4.686 -5.611 1.00 97.81 102 LEU A C 1
ATOM 786 O O . LEU A 1 102 ? 13.522 -4.744 -6.387 1.00 97.81 102 LEU A O 1
ATOM 790 N N . GLU A 1 103 ? 12.727 -4.790 -4.289 1.00 97.56 103 GLU A N 1
ATOM 791 C CA . GLU A 1 103 ? 14.029 -4.964 -3.631 1.00 97.56 103 GLU A CA 1
ATOM 792 C C . GLU A 1 103 ? 14.768 -6.204 -4.153 1.00 97.56 103 GLU A C 1
ATOM 794 O O . GLU A 1 103 ? 15.954 -6.149 -4.489 1.00 97.56 103 GLU A O 1
ATOM 799 N N . ASN A 1 104 ? 14.060 -7.331 -4.261 1.00 93.75 104 ASN A N 1
ATOM 800 C CA . ASN A 1 104 ? 14.619 -8.572 -4.782 1.00 93.75 104 ASN A CA 1
ATOM 801 C C . ASN A 1 104 ? 15.038 -8.438 -6.255 1.00 93.75 104 ASN A C 1
ATOM 803 O O . ASN A 1 104 ? 16.124 -8.896 -6.616 1.00 93.75 104 ASN A O 1
ATOM 807 N N . ALA A 1 105 ? 14.235 -7.786 -7.099 1.00 96.19 105 ALA A N 1
ATOM 808 C CA . ALA A 1 105 ? 14.599 -7.522 -8.489 1.00 96.19 105 ALA A CA 1
ATOM 809 C C . ALA A 1 105 ? 15.843 -6.622 -8.586 1.00 96.19 105 ALA A C 1
ATOM 811 O O . ALA A 1 105 ? 16.786 -6.939 -9.311 1.00 96.19 105 ALA A O 1
ATOM 812 N N . MET A 1 106 ? 15.895 -5.544 -7.801 1.00 96.38 106 MET A N 1
ATOM 813 C CA . MET A 1 106 ? 17.012 -4.593 -7.795 1.00 96.38 106 MET A CA 1
ATOM 814 C C . MET A 1 106 ? 18.296 -5.153 -7.172 1.00 96.38 106 MET A C 1
ATOM 816 O O . MET A 1 106 ? 19.376 -4.637 -7.446 1.00 96.38 106 MET A O 1
ATOM 820 N N . SER A 1 107 ? 18.213 -6.231 -6.386 1.00 95.00 107 SER A N 1
ATOM 821 C CA . SER A 1 107 ? 19.397 -6.944 -5.881 1.00 95.00 107 SER A CA 1
ATOM 822 C C . SER A 1 107 ? 20.198 -7.664 -6.978 1.00 95.00 107 SER A C 1
ATOM 824 O O . SER A 1 107 ? 21.344 -8.053 -6.752 1.00 95.00 107 SER A O 1
ATOM 826 N N . ARG A 1 108 ? 19.605 -7.846 -8.166 1.00 94.25 108 ARG A N 1
ATOM 827 C CA . ARG A 1 108 ? 20.216 -8.510 -9.324 1.00 94.25 108 ARG A CA 1
ATOM 828 C C . ARG A 1 108 ? 20.804 -7.488 -10.296 1.00 94.25 108 ARG A C 1
ATOM 830 O O . ARG A 1 108 ? 20.300 -6.366 -10.415 1.00 94.25 108 ARG A O 1
ATOM 837 N N . ALA A 1 109 ? 21.830 -7.908 -11.037 1.00 93.94 109 ALA A N 1
ATOM 838 C CA . ALA A 1 109 ? 22.335 -7.159 -12.186 1.00 93.94 109 ALA A CA 1
ATOM 839 C C . ALA A 1 109 ? 21.219 -6.971 -13.226 1.00 93.94 109 ALA A C 1
ATOM 841 O O . ALA A 1 109 ? 20.358 -7.844 -13.362 1.00 93.94 109 ALA A O 1
ATOM 842 N N . ARG A 1 110 ? 21.202 -5.830 -13.927 1.00 92.75 110 ARG A N 1
ATOM 843 C CA . ARG A 1 110 ? 20.088 -5.419 -14.801 1.00 92.75 110 ARG A CA 1
ATOM 844 C C . ARG A 1 110 ? 19.767 -6.471 -15.864 1.00 92.75 110 ARG A C 1
ATOM 846 O O . ARG A 1 110 ? 18.599 -6.761 -16.098 1.00 92.75 110 ARG A O 1
ATOM 853 N N . GLU A 1 111 ? 20.794 -7.076 -16.445 1.00 93.19 111 GLU A N 1
ATOM 854 C CA . GLU A 1 111 ? 20.722 -8.132 -17.457 1.00 93.19 111 GLU A CA 1
ATOM 855 C C . GLU A 1 111 ? 20.082 -9.442 -16.965 1.00 93.19 111 GLU A C 1
ATOM 857 O O . GLU A 1 111 ? 19.525 -10.191 -17.767 1.00 93.19 111 GLU A O 1
ATOM 862 N N . ASP A 1 112 ? 20.114 -9.702 -15.657 1.00 95.25 112 ASP A N 1
ATOM 863 C CA . ASP A 1 112 ? 19.582 -10.923 -15.045 1.00 95.25 112 ASP A CA 1
ATOM 864 C C . ASP A 1 112 ? 18.161 -10.747 -14.491 1.00 95.25 112 ASP A C 1
ATOM 866 O O . ASP A 1 112 ? 17.535 -11.724 -14.058 1.00 95.25 112 ASP A O 1
ATOM 870 N N . ARG A 1 113 ? 17.643 -9.511 -14.478 1.00 95.25 113 ARG A N 1
ATOM 871 C CA . ARG A 1 113 ? 16.306 -9.198 -13.961 1.00 95.25 113 ARG A CA 1
ATOM 872 C C . ARG A 1 113 ? 15.235 -9.723 -14.906 1.00 95.25 113 ARG A C 1
ATOM 874 O O . ARG A 1 113 ? 15.227 -9.450 -16.105 1.00 95.25 113 ARG A O 1
ATOM 881 N N . ARG A 1 114 ? 14.269 -10.443 -14.347 1.00 93.31 114 ARG A N 1
ATOM 882 C CA . ARG A 1 114 ? 13.092 -10.948 -15.058 1.00 93.31 114 ARG A CA 1
ATOM 883 C C . ARG A 1 114 ? 11.860 -10.199 -14.594 1.00 93.31 114 ARG A C 1
ATOM 885 O O . ARG A 1 114 ? 11.756 -9.817 -13.436 1.00 93.31 114 ARG A O 1
ATOM 892 N N . SER A 1 115 ? 10.862 -10.088 -15.464 1.00 92.88 115 SER A N 1
ATOM 893 C CA . SER A 1 115 ? 9.563 -9.507 -15.098 1.00 92.88 115 SER A CA 1
ATOM 894 C C . SER A 1 115 ? 8.929 -10.188 -13.876 1.00 92.88 115 SER A C 1
ATOM 896 O O . SER A 1 115 ? 8.358 -9.518 -13.022 1.00 92.88 115 SER A O 1
ATOM 898 N N . THR A 1 116 ? 9.127 -11.502 -13.727 1.00 94.19 116 THR A N 1
ATOM 899 C CA . THR A 1 116 ? 8.673 -12.272 -12.560 1.00 94.19 116 THR A CA 1
ATOM 900 C C . THR A 1 116 ? 9.332 -11.858 -11.248 1.00 94.19 116 THR A C 1
ATOM 902 O O . THR A 1 116 ? 8.741 -12.083 -10.198 1.00 94.19 116 THR A O 1
ATOM 905 N N . ASP A 1 117 ? 10.530 -11.267 -11.286 1.00 94.38 117 ASP A N 1
ATOM 906 C CA . ASP A 1 117 ? 11.225 -10.815 -10.076 1.00 94.38 117 ASP A CA 1
ATOM 907 C C . ASP A 1 117 ? 10.538 -9.588 -9.461 1.00 94.38 117 ASP A C 1
ATOM 909 O O . ASP A 1 117 ? 10.590 -9.415 -8.248 1.00 94.38 117 ASP A O 1
ATOM 913 N N . PHE A 1 118 ? 9.856 -8.778 -10.280 1.00 95.81 118 PHE A N 1
ATOM 914 C CA . PHE A 1 118 ? 9.120 -7.585 -9.848 1.00 95.81 118 PHE A CA 1
ATOM 915 C C . PHE A 1 118 ? 7.694 -7.892 -9.356 1.00 95.81 118 PHE A C 1
ATOM 917 O O . PHE A 1 118 ? 7.043 -7.017 -8.787 1.00 95.81 118 PHE A O 1
ATOM 924 N N . GLY A 1 119 ? 7.181 -9.109 -9.573 1.00 95.12 119 GLY A N 1
ATOM 925 C CA . GLY A 1 119 ? 5.827 -9.494 -9.165 1.00 95.12 119 GLY A CA 1
ATOM 926 C C . GLY A 1 119 ? 4.749 -8.574 -9.754 1.00 95.12 119 GLY A C 1
ATOM 927 O O . GLY A 1 119 ? 4.665 -8.392 -10.968 1.00 95.12 119 GLY A O 1
ATOM 928 N N . GLU A 1 120 ? 3.933 -7.967 -8.891 1.00 95.00 120 GLU A N 1
ATOM 929 C CA . GLU A 1 120 ? 2.882 -7.010 -9.287 1.00 95.00 120 GLU A CA 1
ATOM 930 C C . GLU A 1 120 ? 3.436 -5.733 -9.941 1.00 95.00 120 GLU A C 1
ATOM 932 O O . GLU A 1 120 ? 2.734 -5.044 -10.684 1.00 95.00 120 GLU A O 1
ATOM 937 N N . LEU A 1 121 ? 4.722 -5.450 -9.726 1.00 97.56 121 LEU A N 1
ATOM 938 C CA . LEU A 1 121 ? 5.445 -4.333 -10.325 1.00 97.56 121 LEU A CA 1
ATOM 939 C C . LEU A 1 121 ? 6.112 -4.721 -11.649 1.00 97.56 121 LEU A C 1
ATOM 941 O O . LEU A 1 121 ? 7.005 -4.024 -12.115 1.00 97.56 121 LEU A O 1
ATOM 945 N N . ALA A 1 122 ? 5.673 -5.801 -12.303 1.00 96.38 122 ALA A N 1
ATOM 946 C CA . ALA A 1 122 ? 6.141 -6.212 -13.631 1.00 96.38 122 ALA A CA 1
ATOM 947 C C . ALA A 1 122 ? 6.069 -5.097 -14.694 1.00 96.38 122 ALA A C 1
ATOM 949 O O . ALA A 1 122 ? 6.743 -5.169 -15.721 1.00 96.38 122 ALA A O 1
ATOM 950 N N . TRP A 1 123 ? 5.256 -4.060 -14.475 1.00 96.62 123 TRP A N 1
ATOM 951 C CA . TRP A 1 123 ? 5.235 -2.876 -15.326 1.00 96.62 123 TRP A CA 1
ATOM 952 C C . TRP A 1 123 ? 6.519 -2.030 -15.219 1.00 96.62 123 TRP A C 1
ATOM 954 O O . TRP A 1 123 ? 6.914 -1.411 -16.201 1.00 96.62 123 TRP A O 1
ATOM 964 N N . ALA A 1 124 ? 7.229 -2.058 -14.093 1.00 96.94 124 ALA A N 1
ATOM 965 C CA . ALA A 1 124 ? 8.434 -1.264 -13.848 1.00 96.94 124 ALA A CA 1
ATOM 966 C C . ALA A 1 124 ? 9.682 -1.771 -14.597 1.00 96.94 124 ALA A C 1
ATOM 968 O O . ALA A 1 124 ? 10.716 -1.118 -14.580 1.00 96.94 124 ALA A O 1
ATOM 969 N N . THR A 1 125 ? 9.616 -2.905 -15.304 1.00 95.56 125 THR A N 1
ATOM 970 C CA . THR A 1 125 ? 10.780 -3.480 -16.011 1.00 95.56 125 THR A CA 1
ATOM 971 C C . THR A 1 125 ? 11.323 -2.614 -17.147 1.00 95.56 125 THR A C 1
ATOM 973 O O . THR A 1 125 ? 12.424 -2.868 -17.622 1.00 95.56 125 THR A O 1
ATOM 976 N N . VAL A 1 126 ? 10.527 -1.666 -17.653 1.00 94.94 126 VAL A N 1
ATOM 977 C CA . VAL A 1 126 ? 10.954 -0.728 -18.706 1.00 94.94 126 VAL A CA 1
ATOM 978 C C . VAL A 1 126 ? 11.813 0.405 -18.146 1.00 94.94 126 VAL A C 1
ATOM 980 O O . VAL A 1 126 ? 12.541 1.039 -18.902 1.00 94.94 126 VAL A O 1
ATOM 983 N N . LEU A 1 127 ? 11.729 0.643 -16.836 1.00 95.75 127 LEU A N 1
ATOM 984 C CA . LEU A 1 127 ? 12.386 1.761 -16.192 1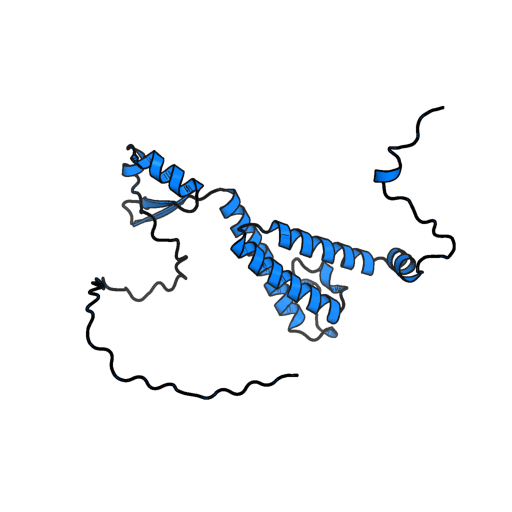.00 95.75 127 LEU A CA 1
ATOM 985 C C . LEU A 1 127 ? 13.908 1.613 -16.216 1.00 95.75 127 LEU A C 1
ATOM 987 O O . LEU A 1 127 ? 14.491 0.518 -16.165 1.00 95.75 127 LEU A O 1
ATOM 991 N N . ASP A 1 128 ? 14.516 2.782 -16.279 1.00 95.12 128 ASP A N 1
ATOM 992 C CA . ASP A 1 128 ? 15.862 3.117 -15.875 1.00 95.12 128 ASP A CA 1
ATOM 993 C C . ASP A 1 128 ? 16.466 2.372 -14.674 1.00 95.12 128 ASP A C 1
ATOM 995 O O . ASP A 1 128 ? 15.714 1.900 -13.830 1.00 95.12 128 ASP A O 1
ATOM 999 N N . ASP A 1 129 ? 17.791 2.315 -14.504 1.00 96.12 129 ASP A N 1
ATOM 1000 C CA . ASP A 1 129 ? 18.345 2.028 -13.168 1.00 96.12 129 ASP A CA 1
ATOM 1001 C C . ASP A 1 129 ? 18.241 3.269 -12.267 1.00 96.12 129 ASP A C 1
ATOM 1003 O O . ASP A 1 129 ? 17.992 3.115 -11.068 1.00 96.12 129 ASP A O 1
ATOM 1007 N N . ASP A 1 130 ? 18.348 4.470 -12.847 1.00 97.06 130 ASP A N 1
ATOM 1008 C CA . ASP A 1 130 ? 18.153 5.731 -12.135 1.00 97.06 130 ASP A CA 1
ATOM 1009 C C . ASP A 1 130 ? 16.660 5.918 -11.817 1.00 97.06 130 ASP A C 1
ATOM 1011 O O . ASP A 1 130 ? 16.307 6.129 -10.654 1.00 97.06 130 ASP A O 1
ATOM 1015 N N . ASP A 1 131 ? 15.775 5.688 -12.796 1.00 97.56 131 ASP A N 1
ATOM 1016 C CA . ASP A 1 131 ? 14.317 5.717 -12.581 1.00 97.56 131 ASP A CA 1
ATOM 1017 C C . ASP A 1 131 ? 13.866 4.695 -11.523 1.00 97.56 131 ASP A C 1
ATOM 1019 O O . ASP A 1 131 ? 13.032 4.992 -10.669 1.00 97.56 131 ASP A O 1
ATOM 1023 N N . LEU A 1 132 ? 14.402 3.464 -11.551 1.00 97.81 132 LEU A N 1
ATOM 1024 C CA . LEU A 1 132 ? 14.072 2.447 -10.545 1.00 97.81 132 LEU A CA 1
ATOM 1025 C C . LEU A 1 132 ? 14.557 2.851 -9.151 1.00 97.81 132 LEU A C 1
ATOM 1027 O O . LEU A 1 132 ? 13.880 2.552 -8.166 1.00 97.81 132 LEU A O 1
ATOM 1031 N N . ALA A 1 133 ? 15.718 3.502 -9.047 1.00 98.00 133 ALA A N 1
ATOM 1032 C CA . ALA A 1 133 ? 16.229 3.998 -7.775 1.00 98.00 133 ALA A CA 1
ATOM 1033 C C . ALA A 1 133 ? 15.355 5.127 -7.213 1.00 98.00 133 ALA A C 1
ATOM 1035 O O . ALA A 1 133 ? 15.074 5.129 -6.010 1.00 98.00 133 ALA A O 1
ATOM 1036 N N . GLU A 1 134 ? 14.884 6.034 -8.068 1.00 98.56 134 GLU A N 1
ATOM 1037 C CA . GLU A 1 134 ? 13.955 7.098 -7.687 1.00 98.56 134 GLU A CA 1
ATOM 1038 C C . GLU A 1 134 ? 12.594 6.527 -7.275 1.00 98.56 134 GLU A C 1
ATOM 1040 O O . GLU A 1 134 ? 12.145 6.761 -6.150 1.00 98.56 134 GLU A O 1
ATOM 1045 N N . PHE A 1 135 ? 11.994 5.671 -8.109 1.00 98.50 135 PHE A N 1
ATOM 1046 C CA . PHE A 1 135 ? 10.742 4.984 -7.791 1.00 98.50 135 PHE A CA 1
ATOM 1047 C C . PHE A 1 135 ? 10.827 4.229 -6.461 1.00 98.50 135 PHE A C 1
ATOM 1049 O O . PHE A 1 135 ? 9.928 4.333 -5.627 1.00 98.50 135 PHE A O 1
ATOM 1056 N N . ARG A 1 136 ? 11.922 3.498 -6.217 1.00 98.25 136 ARG A N 1
ATOM 1057 C CA . ARG A 1 136 ? 12.167 2.791 -4.951 1.00 98.25 136 ARG A CA 1
ATOM 1058 C C . ARG A 1 136 ? 12.175 3.748 -3.759 1.00 98.25 136 ARG A C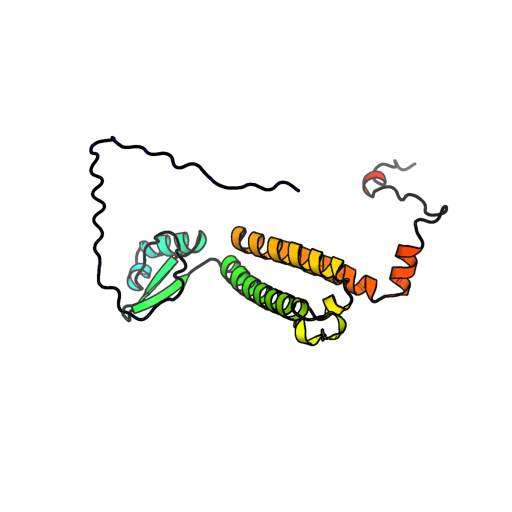 1
ATOM 1060 O O . ARG A 1 136 ? 11.587 3.426 -2.725 1.00 98.25 136 ARG A O 1
ATOM 1067 N N . ALA A 1 137 ? 12.846 4.893 -3.878 1.00 98.44 137 ALA A N 1
ATOM 1068 C CA . ALA A 1 137 ? 12.916 5.883 -2.808 1.00 98.44 137 ALA A CA 1
ATOM 1069 C C . ALA A 1 137 ? 11.532 6.478 -2.502 1.00 98.44 137 ALA A C 1
ATOM 1071 O O . ALA A 1 137 ? 11.137 6.536 -1.335 1.00 98.44 137 ALA A O 1
ATOM 1072 N N . GLU A 1 138 ? 10.766 6.843 -3.532 1.00 98.62 138 GLU A N 1
ATOM 1073 C CA . GLU A 1 138 ? 9.408 7.367 -3.365 1.00 98.62 138 GLU A CA 1
ATOM 1074 C C . GLU A 1 138 ? 8.428 6.318 -2.827 1.00 98.62 138 GLU A C 1
ATOM 1076 O O . GLU A 1 138 ? 7.575 6.634 -1.997 1.00 98.62 138 GLU A O 1
ATOM 1081 N N . PHE A 1 139 ? 8.559 5.054 -3.244 1.00 98.50 139 PHE A N 1
ATOM 1082 C CA . PHE A 1 139 ? 7.756 3.952 -2.712 1.00 98.50 139 PHE A CA 1
ATOM 1083 C C . PHE A 1 139 ? 8.030 3.768 -1.214 1.00 98.50 139 PHE A C 1
ATOM 1085 O O . PHE A 1 139 ? 7.095 3.661 -0.418 1.00 98.50 139 PHE A O 1
ATOM 1092 N N . ALA A 1 140 ? 9.304 3.770 -0.808 1.00 98.00 140 ALA A N 1
ATOM 1093 C CA . ALA A 1 140 ? 9.691 3.643 0.595 1.00 98.00 140 ALA A CA 1
ATOM 1094 C C . ALA A 1 140 ? 9.158 4.807 1.454 1.00 98.00 140 ALA A C 1
ATOM 1096 O O . ALA A 1 140 ? 8.625 4.569 2.542 1.00 98.00 140 ALA A O 1
ATOM 1097 N N . ASP A 1 141 ? 9.242 6.046 0.959 1.00 98.00 141 ASP A N 1
ATOM 1098 C CA . ASP A 1 141 ? 8.652 7.220 1.621 1.00 98.00 141 ASP A CA 1
ATOM 1099 C C . ASP A 1 141 ? 7.119 7.117 1.711 1.00 98.00 141 ASP A C 1
ATOM 1101 O O . ASP A 1 141 ? 6.516 7.386 2.757 1.00 98.00 141 ASP A O 1
ATOM 1105 N N . GLY A 1 142 ? 6.480 6.640 0.640 1.00 97.62 142 GLY A N 1
ATOM 1106 C CA . GLY A 1 142 ? 5.045 6.384 0.590 1.00 97.62 142 GLY A CA 1
ATOM 1107 C C . GLY A 1 142 ? 4.591 5.333 1.605 1.00 97.62 142 GLY A C 1
ATOM 1108 O O . GLY A 1 142 ? 3.587 5.545 2.281 1.00 97.62 142 GLY A O 1
ATOM 1109 N N . LEU A 1 143 ? 5.345 4.242 1.787 1.00 97.38 143 LEU A N 1
ATOM 1110 C CA . LEU A 1 143 ? 5.076 3.227 2.817 1.00 97.38 143 LEU A CA 1
ATOM 1111 C C . LEU A 1 143 ? 5.189 3.801 4.235 1.00 97.38 143 LEU A C 1
ATOM 1113 O O . LEU A 1 143 ? 4.328 3.541 5.080 1.00 97.38 143 LEU A O 1
ATOM 1117 N N . ALA A 1 144 ? 6.231 4.594 4.501 1.00 95.94 144 ALA A N 1
ATOM 1118 C CA . ALA A 1 144 ? 6.417 5.240 5.799 1.00 95.94 144 ALA A CA 1
ATOM 1119 C C . ALA A 1 144 ? 5.275 6.224 6.107 1.00 95.94 144 ALA A C 1
ATOM 1121 O O . ALA A 1 144 ? 4.721 6.213 7.212 1.00 95.94 144 ALA A O 1
ATOM 1122 N N . SER A 1 145 ? 4.876 7.018 5.110 1.00 95.44 145 SER A N 1
ATOM 1123 C CA . SER A 1 145 ? 3.740 7.939 5.201 1.00 95.44 145 SER A CA 1
ATOM 1124 C C . SER A 1 145 ? 2.425 7.189 5.422 1.00 95.44 145 SER A C 1
ATOM 1126 O O . SER A 1 145 ? 1.653 7.549 6.309 1.00 95.44 145 SER A O 1
ATOM 1128 N N . ALA A 1 146 ? 2.196 6.094 4.692 1.00 95.38 146 ALA A N 1
ATOM 1129 C CA . ALA A 1 146 ? 0.969 5.313 4.796 1.00 95.38 146 ALA A CA 1
ATOM 1130 C C . ALA A 1 146 ? 0.772 4.693 6.185 1.00 95.38 146 ALA A C 1
ATOM 1132 O O . ALA A 1 146 ? -0.348 4.664 6.704 1.00 95.38 146 ALA A O 1
ATOM 1133 N N . LEU A 1 147 ? 1.861 4.260 6.829 1.00 91.44 147 LEU A N 1
ATOM 1134 C CA . LEU A 1 147 ? 1.827 3.770 8.206 1.00 91.44 147 LEU A CA 1
ATOM 1135 C C . LEU A 1 147 ? 1.446 4.875 9.206 1.00 91.44 147 LEU A C 1
ATOM 1137 O O . LEU A 1 147 ? 0.683 4.622 10.141 1.00 91.44 147 LEU A O 1
ATOM 1141 N N . ALA A 1 148 ? 1.967 6.091 9.020 1.00 90.69 148 ALA A N 1
ATOM 1142 C CA . ALA A 1 148 ? 1.677 7.228 9.892 1.00 90.69 148 ALA A CA 1
ATOM 1143 C C . ALA A 1 148 ? 0.241 7.751 9.711 1.00 90.69 148 ALA A C 1
ATOM 1145 O O . ALA A 1 148 ? -0.439 8.057 10.692 1.00 90.69 148 ALA A O 1
ATOM 1146 N N . GLU A 1 149 ? -0.226 7.819 8.466 1.00 92.19 149 GLU A N 1
ATOM 1147 C CA . GLU A 1 149 ? -1.536 8.358 8.088 1.00 92.19 149 GLU A CA 1
ATOM 1148 C C . GLU A 1 149 ? -2.669 7.326 8.190 1.00 92.19 149 GLU A C 1
ATOM 1150 O O . GLU A 1 149 ? -3.840 7.705 8.175 1.00 92.19 149 GLU A O 1
ATOM 1155 N N . ARG A 1 150 ? -2.339 6.030 8.317 1.00 90.38 150 ARG A N 1
ATOM 1156 C CA . ARG A 1 150 ? -3.286 4.900 8.218 1.00 90.38 150 ARG A CA 1
ATOM 1157 C C . ARG A 1 150 ? -4.085 4.939 6.915 1.00 90.38 150 ARG A C 1
ATOM 1159 O O . ARG A 1 150 ? -5.299 4.751 6.908 1.00 90.38 150 ARG A O 1
ATOM 1166 N N . SER A 1 151 ? -3.393 5.237 5.822 1.00 94.00 151 SER A N 1
ATOM 1167 C CA . SER A 1 151 ? -3.981 5.406 4.497 1.00 94.00 151 SER A CA 1
ATOM 1168 C C . SER A 1 151 ? -2.917 5.199 3.431 1.00 94.00 151 SER A C 1
ATOM 1170 O O . SER A 1 151 ? -1.856 5.807 3.501 1.00 94.00 151 SER A O 1
ATOM 1172 N N . VAL A 1 152 ? -3.206 4.391 2.415 1.00 96.50 152 VAL A N 1
ATOM 1173 C CA . VAL A 1 152 ? -2.286 4.160 1.287 1.00 96.50 152 VAL A CA 1
ATOM 1174 C C . VAL A 1 152 ? -2.489 5.150 0.139 1.00 96.50 152 VAL A C 1
ATOM 1176 O O . VAL A 1 152 ? -1.729 5.141 -0.820 1.00 96.50 152 VAL A O 1
ATOM 1179 N N . ALA A 1 153 ? -3.453 6.070 0.243 1.00 96.19 153 ALA A N 1
ATOM 1180 C CA . ALA A 1 153 ? -3.872 6.925 -0.870 1.00 96.19 153 ALA A CA 1
ATOM 1181 C C . ALA A 1 153 ? -2.737 7.754 -1.501 1.00 96.19 153 ALA A C 1
ATOM 1183 O O . ALA A 1 153 ? -2.777 8.060 -2.694 1.00 96.19 153 ALA A O 1
ATOM 1184 N N . ARG A 1 154 ? -1.734 8.163 -0.714 1.00 95.62 154 ARG A N 1
ATOM 1185 C CA . ARG A 1 154 ? -0.552 8.859 -1.243 1.00 95.62 154 ARG A CA 1
ATOM 1186 C C . ARG A 1 154 ? 0.367 7.904 -2.004 1.00 95.62 154 ARG A C 1
ATOM 1188 O O . ARG A 1 154 ? 0.793 8.241 -3.102 1.00 95.62 154 ARG A O 1
ATOM 1195 N N . LEU A 1 155 ? 0.620 6.725 -1.442 1.00 97.69 155 LEU A N 1
ATOM 1196 C CA . LEU A 1 155 ? 1.422 5.682 -2.075 1.00 97.69 155 LEU A CA 1
ATOM 1197 C C . LEU A 1 155 ? 0.784 5.208 -3.388 1.00 97.69 155 LEU A C 1
ATOM 1199 O O . LEU A 1 155 ? 1.478 5.108 -4.395 1.00 97.69 155 LEU A O 1
ATOM 1203 N N . ASP A 1 156 ? -0.535 5.022 -3.417 1.00 97.94 156 ASP A N 1
ATOM 1204 C CA . ASP A 1 156 ? -1.270 4.676 -4.637 1.00 97.94 156 ASP A CA 1
ATOM 1205 C C . ASP A 1 156 ? -1.081 5.711 -5.742 1.00 97.94 156 ASP A C 1
ATOM 1207 O O . ASP A 1 156 ? -0.871 5.354 -6.900 1.00 97.94 156 ASP A O 1
ATOM 1211 N N . LYS A 1 157 ? -1.120 7.004 -5.399 1.00 97.81 157 LYS A N 1
ATOM 1212 C CA . LYS A 1 157 ? -0.871 8.082 -6.366 1.00 97.81 157 LYS A CA 1
ATOM 1213 C C . LYS A 1 157 ? 0.550 8.029 -6.913 1.00 97.81 157 LYS A C 1
ATOM 1215 O O . LYS A 1 157 ? 0.722 8.183 -8.118 1.00 97.81 157 LYS A O 1
ATOM 1220 N N . THR A 1 158 ? 1.539 7.787 -6.055 1.00 98.06 158 THR A N 1
ATOM 1221 C CA . THR A 1 158 ? 2.936 7.606 -6.468 1.00 98.06 158 THR A CA 1
ATOM 1222 C C . THR A 1 158 ? 3.069 6.419 -7.423 1.00 98.06 158 THR A C 1
ATOM 1224 O O . THR A 1 158 ? 3.550 6.579 -8.541 1.00 98.06 158 THR A O 1
ATOM 1227 N N . ILE A 1 159 ? 2.568 5.241 -7.040 1.00 98.12 159 ILE A N 1
ATOM 1228 C CA . ILE A 1 159 ? 2.598 4.032 -7.879 1.00 98.12 159 ILE A CA 1
ATOM 1229 C C . ILE A 1 159 ? 1.886 4.276 -9.213 1.00 98.12 159 ILE A C 1
ATOM 1231 O O . ILE A 1 159 ? 2.376 3.870 -10.266 1.00 98.12 159 ILE A O 1
ATOM 1235 N N . HIS A 1 160 ? 0.737 4.952 -9.183 1.00 98.19 160 HIS A N 1
ATOM 1236 C CA . HIS A 1 160 ? -0.017 5.285 -10.382 1.00 98.19 160 HIS A CA 1
ATOM 1237 C C . HIS A 1 160 ? 0.769 6.207 -11.320 1.00 98.19 160 HIS A C 1
ATOM 1239 O O . HIS A 1 160 ? 0.832 5.926 -12.514 1.00 98.19 160 HIS A O 1
ATOM 1245 N N . ALA A 1 161 ? 1.405 7.257 -10.794 1.00 98.06 161 ALA A N 1
ATOM 1246 C CA . ALA A 1 161 ? 2.233 8.165 -11.585 1.00 98.06 161 ALA A CA 1
ATOM 1247 C C . ALA A 1 161 ? 3.389 7.420 -12.271 1.00 98.06 161 ALA A C 1
ATOM 1249 O O . ALA A 1 161 ? 3.557 7.529 -13.482 1.00 98.06 161 ALA A O 1
ATOM 1250 N N . TRP A 1 162 ? 4.109 6.570 -11.536 1.00 98.31 162 TRP A N 1
ATOM 1251 C CA . TRP A 1 162 ? 5.189 5.756 -12.101 1.00 98.31 162 TRP A CA 1
ATOM 1252 C C . TRP A 1 162 ? 4.712 4.743 -13.136 1.00 98.31 162 TRP A C 1
ATOM 1254 O O . TRP A 1 162 ? 5.399 4.482 -14.126 1.00 98.31 162 TRP A O 1
ATOM 1264 N N . ARG A 1 163 ? 3.515 4.187 -12.948 1.00 97.69 163 ARG A N 1
ATOM 1265 C CA . ARG A 1 163 ? 2.910 3.306 -13.943 1.00 97.69 163 ARG A CA 1
ATOM 1266 C C . ARG A 1 163 ? 2.592 4.052 -15.237 1.00 97.69 163 ARG A C 1
ATOM 1268 O O . ARG A 1 163 ? 2.864 3.509 -16.301 1.00 97.69 163 ARG A O 1
ATOM 1275 N N . LEU A 1 164 ? 2.096 5.288 -15.155 1.00 96.00 164 LEU A N 1
ATOM 1276 C CA . LEU A 1 164 ? 1.901 6.138 -16.333 1.00 96.00 164 LEU A CA 1
ATOM 1277 C C . LEU A 1 164 ? 3.230 6.443 -17.034 1.00 96.00 164 LEU A C 1
ATOM 1279 O O . LEU A 1 164 ? 3.294 6.353 -18.257 1.00 96.00 164 LEU A O 1
ATOM 1283 N N . THR A 1 165 ? 4.296 6.731 -16.282 1.00 94.62 165 THR A N 1
ATOM 1284 C CA . THR A 1 165 ? 5.649 6.904 -16.840 1.00 94.62 165 THR A CA 1
ATOM 1285 C C . THR A 1 165 ? 6.121 5.643 -17.567 1.00 94.62 165 THR A C 1
ATOM 1287 O O . THR A 1 165 ? 6.615 5.718 -18.688 1.00 94.62 165 THR A O 1
ATOM 1290 N N . SER A 1 166 ? 5.918 4.463 -16.977 1.00 95.62 166 SER A N 1
ATOM 1291 C CA . SER A 1 166 ? 6.240 3.185 -17.624 1.00 95.62 166 SER A CA 1
ATOM 1292 C C . SER A 1 166 ? 5.432 2.952 -18.904 1.00 95.62 166 SER A C 1
ATOM 1294 O O . SER A 1 166 ? 5.992 2.552 -19.927 1.00 95.62 166 SER A O 1
ATOM 1296 N N . ASP A 1 167 ? 4.126 3.221 -18.876 1.00 94.00 167 ASP A N 1
ATOM 1297 C CA . ASP A 1 167 ? 3.261 3.074 -20.046 1.00 94.00 167 ASP A CA 1
ATOM 1298 C C . ASP A 1 167 ? 3.676 4.044 -21.167 1.00 94.00 167 ASP A C 1
ATOM 1300 O O . ASP A 1 167 ? 3.714 3.648 -22.332 1.00 94.00 167 ASP A O 1
ATOM 1304 N N . LEU A 1 168 ? 4.082 5.270 -20.815 1.00 92.56 168 LEU A N 1
ATOM 1305 C CA . LEU A 1 168 ? 4.653 6.247 -21.742 1.00 92.56 168 LEU A CA 1
ATOM 1306 C C . LEU A 1 168 ? 5.957 5.736 -22.370 1.00 92.56 168 LEU A C 1
ATOM 1308 O O . LEU A 1 168 ? 6.074 5.729 -23.591 1.00 92.56 168 LEU A O 1
ATOM 1312 N N . LEU A 1 169 ? 6.906 5.247 -21.564 1.00 91.88 169 LEU A N 1
ATOM 1313 C CA . LEU A 1 169 ? 8.194 4.719 -22.039 1.00 91.88 169 LEU A CA 1
ATOM 1314 C C . LEU A 1 169 ? 8.046 3.503 -22.967 1.00 91.88 169 LEU A C 1
ATOM 1316 O O . LEU A 1 169 ? 8.902 3.251 -23.815 1.00 91.88 169 LEU A O 1
ATOM 1320 N N . ARG A 1 170 ? 6.958 2.741 -22.822 1.00 90.25 170 ARG A N 1
ATOM 1321 C CA . ARG A 1 170 ? 6.628 1.607 -23.698 1.00 90.25 170 ARG A CA 1
ATOM 1322 C C . ARG A 1 170 ? 6.060 2.026 -25.048 1.00 90.25 170 ARG A C 1
ATOM 1324 O O . ARG A 1 170 ? 6.101 1.216 -25.975 1.00 90.25 170 ARG A O 1
ATOM 1331 N N . ASP A 1 171 ? 5.529 3.241 -25.166 1.00 91.00 171 ASP A N 1
ATOM 1332 C CA . ASP A 1 171 ? 4.957 3.761 -26.402 1.00 91.00 171 ASP A CA 1
ATOM 1333 C C . ASP A 1 171 ? 5.988 4.630 -27.154 1.00 91.00 171 ASP A C 1
ATOM 1335 O O . ASP A 1 171 ? 6.195 5.801 -26.819 1.00 91.00 171 ASP A O 1
ATOM 1339 N N . PRO A 1 172 ? 6.620 4.104 -28.222 1.00 82.25 172 PRO A N 1
ATOM 1340 C CA . PRO A 1 172 ? 7.616 4.853 -28.981 1.00 82.25 172 PRO A CA 1
ATOM 1341 C C . PRO A 1 172 ? 7.032 6.088 -29.681 1.00 82.25 172 PRO A C 1
ATOM 1343 O O . PRO A 1 172 ? 7.761 7.049 -29.916 1.00 82.25 172 PRO A O 1
ATOM 1346 N N . VAL A 1 173 ? 5.735 6.094 -30.016 1.00 84.00 173 VAL A N 1
ATOM 1347 C CA . VAL A 1 173 ? 5.069 7.247 -30.641 1.00 84.00 173 VAL A CA 1
ATOM 1348 C C . VAL A 1 173 ? 4.819 8.336 -29.605 1.00 84.00 173 VAL A C 1
ATOM 1350 O O . VAL A 1 173 ? 5.005 9.515 -29.903 1.00 84.00 173 VAL A O 1
ATOM 1353 N N . ALA A 1 174 ? 4.402 7.967 -28.395 1.00 77.38 174 ALA A N 1
ATOM 1354 C CA . ALA A 1 174 ? 4.234 8.925 -27.309 1.00 77.38 174 ALA A CA 1
ATOM 1355 C C . ALA A 1 174 ? 5.586 9.514 -26.875 1.00 77.38 174 ALA A C 1
ATOM 1357 O O . ALA A 1 174 ? 5.710 10.735 -26.773 1.00 77.38 174 ALA A O 1
ATOM 1358 N N . MET A 1 175 ? 6.625 8.683 -26.753 1.00 81.94 175 MET A N 1
ATOM 1359 C CA . MET A 1 175 ? 7.989 9.150 -26.485 1.00 81.94 175 MET A CA 1
ATOM 1360 C C . MET A 1 175 ? 8.539 10.047 -27.592 1.00 81.94 175 MET A C 1
ATOM 1362 O O . MET A 1 175 ? 9.211 11.029 -27.295 1.00 81.94 175 MET A O 1
ATOM 1366 N N . ALA A 1 176 ? 8.235 9.769 -28.864 1.00 79.38 176 ALA A N 1
ATOM 1367 C CA . ALA A 1 176 ? 8.635 10.649 -29.959 1.00 79.38 176 ALA A CA 1
ATOM 1368 C C . ALA A 1 176 ? 8.027 12.053 -29.827 1.00 79.38 176 ALA A C 1
ATOM 1370 O O . ALA A 1 176 ? 8.713 13.020 -30.128 1.00 79.38 176 ALA A O 1
ATOM 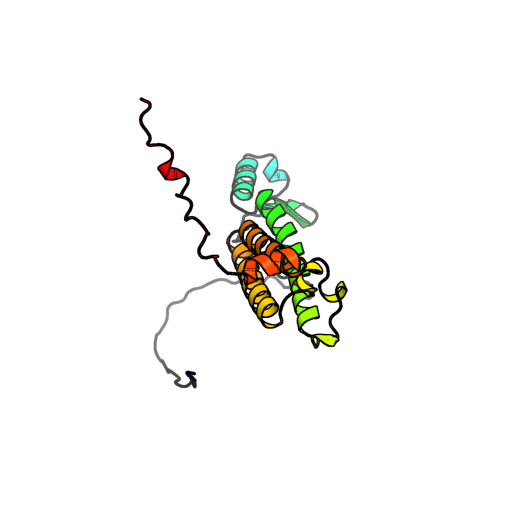1371 N N . ARG A 1 177 ? 6.784 12.181 -29.337 1.00 81.38 177 ARG A N 1
ATOM 1372 C CA . ARG A 1 177 ? 6.155 13.491 -29.081 1.00 81.38 177 ARG A CA 1
ATOM 1373 C C . ARG A 1 177 ? 6.787 14.215 -27.901 1.00 81.38 177 ARG A C 1
ATOM 1375 O O . ARG A 1 177 ? 7.055 15.399 -28.004 1.00 81.38 177 ARG A O 1
ATOM 1382 N N . VAL A 1 178 ? 7.056 13.505 -26.805 1.00 79.12 178 VAL A N 1
ATOM 1383 C CA . VAL A 1 178 ? 7.747 14.085 -25.640 1.00 79.12 178 VAL A CA 1
ATOM 1384 C C . VAL A 1 178 ? 9.140 14.586 -26.032 1.00 79.12 178 VAL A C 1
ATOM 1386 O O . VAL A 1 178 ? 9.541 15.680 -25.649 1.00 79.12 178 VAL A O 1
ATOM 1389 N N . ASN A 1 179 ? 9.850 13.812 -26.854 1.00 79.62 179 ASN A N 1
ATOM 1390 C CA . ASN A 1 179 ? 11.186 14.153 -27.334 1.00 79.62 179 ASN A CA 1
ATOM 1391 C C . ASN A 1 179 ? 11.194 15.182 -28.475 1.00 79.62 179 ASN A C 1
ATOM 1393 O O . ASN A 1 179 ? 12.256 15.731 -28.761 1.00 79.62 179 ASN A O 1
ATOM 1397 N N . ALA A 1 180 ? 10.059 15.434 -29.136 1.00 75.75 180 ALA A N 1
ATOM 1398 C CA . ALA A 1 180 ? 9.962 16.411 -30.222 1.00 75.75 180 ALA A CA 1
ATOM 1399 C C . ALA A 1 180 ? 10.136 17.861 -29.733 1.00 75.75 180 ALA A C 1
ATOM 1401 O O . ALA A 1 180 ? 10.404 18.737 -30.548 1.00 75.75 180 ALA A O 1
ATOM 1402 N N . GLY A 1 181 ? 10.078 18.098 -28.416 1.00 63.94 181 GLY A N 1
ATOM 1403 C CA . GLY A 1 181 ? 10.111 19.442 -27.847 1.00 63.94 181 GLY A CA 1
ATOM 1404 C C . GLY A 1 181 ? 8.806 20.197 -28.101 1.00 63.94 181 GLY A C 1
ATOM 1405 O O . GLY A 1 181 ? 7.885 19.675 -28.722 1.00 63.94 181 GLY A O 1
ATOM 1406 N N . VAL A 1 182 ? 8.727 21.415 -27.566 1.00 62.25 182 VAL A N 1
ATOM 1407 C CA . VAL A 1 182 ? 7.665 22.364 -27.914 1.00 62.25 182 VAL A CA 1
ATOM 1408 C C . VAL A 1 182 ? 8.017 22.918 -2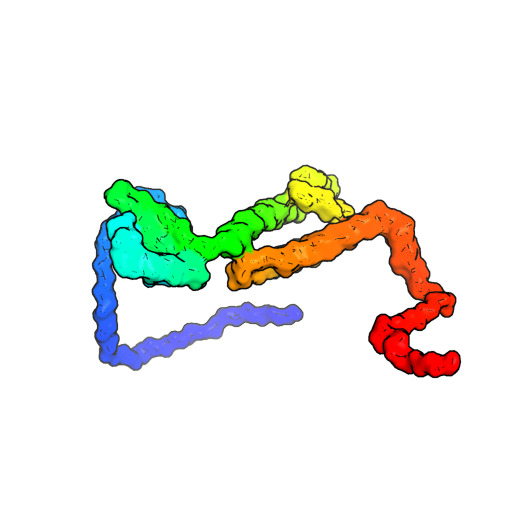9.294 1.00 62.25 182 VAL A C 1
ATOM 1410 O O . VAL A 1 182 ? 9.101 23.488 -29.449 1.00 62.25 182 VAL A O 1
ATOM 1413 N N . ASP A 1 183 ? 7.161 22.698 -30.287 1.00 59.56 183 ASP A N 1
ATOM 1414 C CA . ASP A 1 183 ? 7.349 23.256 -31.628 1.00 59.56 183 ASP A CA 1
ATOM 1415 C C . ASP A 1 183 ? 7.153 24.781 -31.571 1.00 59.56 183 ASP A C 1
ATOM 1417 O O . ASP A 1 183 ? 6.400 25.290 -30.741 1.00 59.56 183 ASP A O 1
ATOM 1421 N N . GLU A 1 184 ? 7.793 25.545 -32.464 1.00 57.28 184 GLU A N 1
ATOM 1422 C CA . GLU A 1 184 ? 7.594 27.011 -32.524 1.00 57.28 184 GLU A CA 1
ATOM 1423 C C . GLU A 1 184 ? 6.125 27.405 -32.810 1.00 57.28 184 GLU A C 1
ATOM 1425 O O . GLU A 1 184 ? 5.728 28.542 -32.552 1.00 57.28 184 GLU A O 1
ATOM 1430 N N . ASP A 1 185 ? 5.320 26.452 -33.295 1.00 63.28 185 ASP A N 1
ATOM 1431 C CA . ASP A 1 185 ? 3.888 26.585 -33.579 1.00 63.28 185 ASP A CA 1
ATOM 1432 C C . ASP A 1 185 ? 2.976 26.135 -32.416 1.00 63.28 185 ASP A C 1
ATOM 1434 O O . ASP A 1 185 ? 1.747 26.216 -32.530 1.00 63.28 185 ASP A O 1
ATOM 1438 N N . ASP A 1 186 ? 3.533 25.665 -31.295 1.00 65.25 186 ASP A N 1
ATOM 1439 C CA . ASP A 1 186 ? 2.739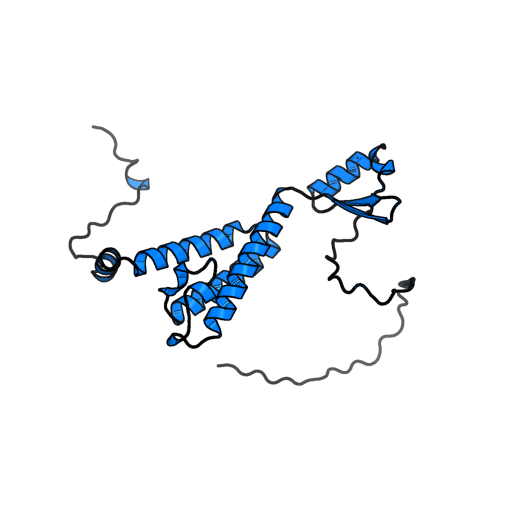 25.330 -30.114 1.00 65.25 186 ASP A CA 1
ATOM 1440 C C . ASP A 1 186 ? 2.176 26.612 -29.488 1.00 65.25 186 ASP A C 1
ATOM 1442 O O . ASP A 1 186 ? 2.879 27.444 -28.911 1.00 65.25 186 ASP A O 1
ATOM 1446 N N . VAL A 1 187 ? 0.861 26.785 -29.613 1.00 68.38 187 VAL A N 1
ATOM 1447 C CA . VAL A 1 187 ? 0.162 27.963 -29.098 1.00 68.38 187 VAL A CA 1
ATOM 1448 C C . VAL A 1 187 ? -0.076 27.791 -27.601 1.00 68.38 187 VAL A C 1
ATOM 1450 O O . VAL A 1 187 ? -0.718 26.830 -27.174 1.00 68.38 187 VAL A O 1
ATOM 1453 N N . GLU A 1 188 ? 0.404 28.743 -26.801 1.00 63.41 188 GLU A N 1
ATOM 1454 C CA . GLU A 1 188 ? 0.133 28.796 -25.364 1.00 63.41 188 GLU A CA 1
ATOM 1455 C C . GLU A 1 188 ? -1.384 28.825 -25.122 1.00 63.41 188 GLU A C 1
ATOM 1457 O O . GLU A 1 188 ? -2.088 29.764 -25.499 1.00 63.41 188 GLU A O 1
ATOM 1462 N N . VAL A 1 189 ? -1.910 27.752 -24.529 1.00 74.38 189 VAL A N 1
ATOM 1463 C CA . VAL A 1 189 ? -3.336 27.638 -24.228 1.00 74.38 189 VAL A CA 1
ATOM 1464 C C . VAL A 1 189 ? -3.593 28.297 -22.877 1.00 74.38 189 VAL A C 1
ATOM 1466 O O . VAL A 1 189 ? -3.089 27.834 -21.852 1.00 74.38 189 VAL A O 1
ATOM 1469 N N . SER A 1 190 ? -4.404 29.359 -22.865 1.00 51.91 190 SER A N 1
ATOM 1470 C CA . SER A 1 190 ? -4.855 30.008 -21.630 1.00 51.91 190 SER A CA 1
ATOM 1471 C C . SER A 1 190 ? -5.445 28.992 -20.650 1.00 51.91 190 SER A C 1
ATOM 1473 O O . SER A 1 190 ? -6.246 28.124 -21.009 1.00 51.91 190 SER A O 1
ATOM 1475 N N . SER A 1 191 ? -5.066 29.127 -19.379 1.00 51.75 191 SER A N 1
ATOM 1476 C CA . SER A 1 191 ? -5.594 28.297 -18.294 1.00 51.75 191 SER A CA 1
ATOM 1477 C C . SER A 1 191 ? -7.131 28.406 -18.233 1.00 51.75 191 SER A C 1
ATOM 1479 O O . SER A 1 191 ? -7.657 29.506 -18.411 1.00 51.75 191 SER A O 1
ATOM 1481 N N . PRO A 1 192 ? -7.878 27.331 -17.905 1.00 58.28 192 PRO A N 1
ATOM 1482 C CA . PRO A 1 192 ? -9.350 27.308 -17.965 1.00 58.28 192 PRO A CA 1
ATOM 1483 C C . PRO A 1 192 ? -10.085 28.400 -17.165 1.00 58.28 192 PRO A C 1
ATOM 1485 O O . PRO A 1 192 ? -11.272 28.629 -17.378 1.00 58.28 192 PRO A O 1
ATOM 1488 N N . THR A 1 193 ? -9.402 29.084 -16.247 1.00 55.69 193 THR A N 1
ATOM 1489 C CA . THR A 1 193 ? -9.955 30.185 -15.449 1.00 55.69 193 THR A CA 1
ATOM 1490 C C . THR A 1 193 ? -10.172 31.475 -16.259 1.00 55.69 193 THR A C 1
ATOM 1492 O O . THR A 1 193 ? -10.937 32.332 -15.827 1.00 55.69 193 THR A O 1
ATOM 1495 N N . GLU A 1 194 ? -9.551 31.627 -17.434 1.00 50.72 194 GLU A N 1
ATOM 1496 C CA . GLU A 1 194 ? -9.651 32.853 -18.248 1.00 50.72 194 GLU A CA 1
ATOM 1497 C C . GLU A 1 194 ? -10.881 32.902 -19.172 1.00 50.72 194 GLU A C 1
ATOM 1499 O O . GLU A 1 194 ? -11.342 33.983 -19.529 1.00 50.72 194 GLU A O 1
ATOM 1504 N N . ILE A 1 195 ? -11.489 31.755 -19.493 1.00 53.25 195 ILE A N 1
ATOM 1505 C CA . ILE A 1 195 ? -12.621 31.655 -20.441 1.00 53.25 195 ILE A CA 1
ATOM 1506 C C . ILE A 1 195 ? -13.953 32.113 -19.801 1.00 53.25 195 ILE A C 1
ATOM 1508 O O . ILE A 1 195 ? -14.975 32.247 -20.468 1.00 53.25 195 ILE A O 1
ATOM 1512 N N . ALA A 1 196 ? -13.971 32.382 -18.492 1.00 55.88 196 ALA A N 1
ATOM 1513 C CA . ALA A 1 196 ? -15.180 32.794 -17.776 1.00 55.88 196 ALA A CA 1
ATOM 1514 C C . ALA A 1 196 ? -15.495 34.304 -17.862 1.00 55.88 196 ALA A C 1
ATOM 1516 O O . ALA A 1 196 ? -16.523 34.722 -17.334 1.00 55.88 196 ALA A O 1
ATOM 1517 N N . ASN A 1 197 ? -14.646 35.121 -18.502 1.00 53.91 197 ASN A N 1
ATOM 1518 C CA . ASN A 1 197 ? -14.771 36.587 -18.496 1.00 53.91 197 ASN A CA 1
ATOM 1519 C C . ASN A 1 197 ? -14.841 37.232 -19.895 1.00 53.91 197 ASN A C 1
ATOM 1521 O O . ASN A 1 197 ? -14.359 38.349 -20.075 1.00 53.91 197 ASN A O 1
ATOM 1525 N N . GLU A 1 198 ? -15.483 36.595 -20.876 1.00 45.66 198 GLU A N 1
ATOM 1526 C CA . GLU A 1 198 ? -15.937 37.314 -22.077 1.00 45.66 198 GLU A CA 1
ATOM 1527 C C . GLU A 1 198 ? -17.401 37.769 -21.908 1.00 45.66 198 GLU A C 1
ATOM 1529 O O . GLU A 1 198 ? -18.295 36.927 -21.781 1.00 45.66 198 GLU A O 1
ATOM 1534 N N . PRO A 1 199 ? -17.697 39.086 -21.880 1.00 48.22 199 PRO A N 1
ATOM 1535 C CA . PRO A 1 199 ? -19.072 39.563 -21.906 1.00 48.22 199 PRO A CA 1
ATOM 1536 C C . PRO A 1 199 ? -19.652 39.403 -23.316 1.00 48.22 199 PRO A C 1
ATOM 1538 O O . PRO A 1 199 ? -19.093 39.899 -24.293 1.00 48.22 199 PRO A O 1
ATOM 1541 N N . ALA A 1 200 ? -20.799 38.729 -23.401 1.00 47.12 200 ALA A N 1
ATOM 1542 C CA . ALA A 1 200 ? -21.579 38.590 -24.624 1.00 47.12 200 ALA A CA 1
ATOM 1543 C C . ALA A 1 200 ? -21.948 39.966 -25.214 1.00 47.12 200 ALA A C 1
ATOM 1545 O O . ALA A 1 200 ? -22.466 40.828 -24.498 1.00 47.12 200 ALA A O 1
ATOM 1546 N N . VAL A 1 201 ? -21.698 40.136 -26.517 1.00 46.53 201 VAL A N 1
ATOM 1547 C CA . VAL A 1 201 ? -22.216 41.234 -27.352 1.00 46.53 201 VAL A CA 1
ATOM 1548 C C . VAL A 1 201 ? -23.460 40.759 -28.086 1.00 46.53 201 VAL A C 1
ATOM 1550 O O . VAL A 1 201 ? -23.409 39.645 -28.654 1.00 46.53 201 VAL A O 1
#

pLDDT: mean 77.34, std 25.13, range [27.52, 98.62]

Sequence (201 aa):
MITFSPHSSLSCADAKNERYDCGYDSGSARKGDNIMAVTTRSGRTYQPTDLTTAKRRDFIEEARVGVARLRNSDGETLVALPERDLNALVELRDHALAFLSLENAMSRAREDRRSTDFGELAWATVLDDDDLAEFRAEFADGLASALAERSVARLDKTIHAWRLTSDLLRDPVAMARVNAGVDEDDVEVSSPTEIANEPAV

Secondary structure (DSSP, 8-state):
------------------------------TT----------PPEEPGGGGGSTHHHHHHHHHHHS-EEEE-TTS-EEEE--HHHHHHHHHHHHHHHHHHHHHHHHTS-GGG--GGGGGGGGGGGGS-HHHHHHHHHHHHHHHHHHHHHT--HHHHHHHHHHHHHHHHHH-HHHHHHHHT---TT---PPPTTSGGG----

Foldseek 3Di:
DDDDDDDDDDDDDDDDDDDDPPDDPPDDDDPDDPDPPPPDPDADEAEPVCCVDPCVVVQVVCQDVAWYWYAYPVGDIDIHHDPLLVVLVVVLVVLVVLLVLLVQQLVDDLVPRDLVSNPVVSLCNLDDPVRSVVLSVLLVVLSVVCVVVSHSVSSVVSSVVSSVVSVCSVDVVSVCVVVVPQPPPNDDDDDPVVVPDDDDD

Radius of gyration: 27.92 Å; chains: 1; bounding box: 58×60×79 Å